Protein AF-A0A1Z5LH24-F1 (afdb_monomer_lite)

InterPro domains:
  IPR055469 Domain of unknown function DUF7041 [PF23055] (54-136)

Structure (mmCIF, N/CA/C/O backbone):
data_AF-A0A1Z5LH24-F1
#
_entry.id   AF-A0A1Z5LH24-F1
#
loop_
_atom_site.group_PDB
_atom_site.id
_atom_site.type_symbol
_atom_site.label_atom_id
_atom_site.label_alt_id
_atom_site.label_comp_id
_atom_site.label_asym_id
_atom_site.label_entity_id
_atom_site.label_seq_id
_atom_site.pdbx_PDB_ins_code
_atom_site.Cartn_x
_atom_site.Cartn_y
_atom_site.Cartn_z
_atom_site.occupancy
_atom_site.B_iso_or_equiv
_atom_site.auth_seq_id
_atom_site.auth_comp_id
_atom_site.auth_asym_id
_atom_site.auth_atom_id
_atom_site.pdbx_PDB_model_num
ATOM 1 N N . MET A 1 1 ? 4.378 -42.478 -69.966 1.00 46.81 1 MET A N 1
ATOM 2 C CA . MET A 1 1 ? 4.505 -42.621 -71.424 1.00 46.81 1 MET A CA 1
ATOM 3 C C . MET A 1 1 ? 5.041 -41.287 -71.922 1.00 46.81 1 MET A C 1
ATOM 5 O O . MET A 1 1 ? 4.296 -40.320 -71.888 1.00 46.81 1 MET A O 1
ATOM 9 N N . ASP A 1 2 ? 6.341 -41.125 -72.164 1.00 44.44 2 ASP A N 1
ATOM 10 C CA . ASP A 1 2 ? 7.374 -42.169 -72.283 1.00 44.44 2 ASP A CA 1
ATOM 11 C C . ASP A 1 2 ? 8.699 -41.833 -71.587 1.00 44.44 2 ASP A C 1
ATOM 13 O O . ASP A 1 2 ? 8.952 -40.692 -71.208 1.00 44.44 2 ASP A O 1
ATOM 17 N N . GLN A 1 3 ? 9.520 -42.867 -71.384 1.00 45.44 3 GLN A N 1
ATOM 18 C CA . GLN A 1 3 ? 10.934 -42.707 -71.042 1.00 45.44 3 GLN A CA 1
ATOM 19 C C . GLN A 1 3 ? 11.722 -42.480 -72.335 1.00 45.44 3 GLN A C 1
ATOM 21 O O . GLN A 1 3 ? 11.403 -43.089 -73.354 1.00 45.44 3 GLN A O 1
ATOM 26 N N . GLN A 1 4 ? 12.806 -41.708 -72.286 1.00 51.56 4 GLN A N 1
ATOM 27 C CA . GLN A 1 4 ? 13.800 -41.712 -73.360 1.00 51.56 4 GLN A CA 1
ATOM 28 C C . GLN A 1 4 ? 15.209 -41.773 -72.762 1.00 51.56 4 GLN A C 1
ATOM 30 O O . GLN A 1 4 ? 15.483 -41.153 -71.736 1.00 51.56 4 GLN A O 1
ATOM 35 N N . GLN A 1 5 ? 16.058 -42.626 -73.338 1.00 51.06 5 GLN A N 1
ATOM 36 C CA . GLN A 1 5 ? 17.185 -43.252 -72.642 1.00 51.06 5 GLN A CA 1
ATOM 37 C C . GLN A 1 5 ? 18.322 -43.599 -73.624 1.00 51.06 5 GLN A C 1
ATOM 39 O O . GLN A 1 5 ? 18.035 -44.084 -74.717 1.00 51.06 5 GLN A O 1
ATOM 44 N N . LEU A 1 6 ? 19.584 -43.465 -73.166 1.00 44.88 6 LEU A N 1
ATOM 45 C CA . LEU A 1 6 ? 20.846 -43.852 -73.852 1.00 44.88 6 LEU A CA 1
ATOM 46 C C . LEU A 1 6 ? 21.160 -43.032 -75.137 1.00 44.88 6 LEU A C 1
ATOM 48 O O . LEU A 1 6 ? 20.278 -42.296 -75.581 1.00 44.88 6 LEU A O 1
ATOM 52 N N . PRO A 1 7 ? 22.394 -43.044 -75.718 1.00 55.28 7 PRO A N 1
ATOM 53 C CA . PRO A 1 7 ? 23.587 -43.910 -75.516 1.00 55.28 7 PRO A CA 1
ATOM 54 C C . PRO A 1 7 ? 24.417 -43.546 -74.263 1.00 55.28 7 PRO A C 1
ATOM 56 O O . PRO A 1 7 ? 24.320 -42.427 -73.776 1.00 55.28 7 PRO A O 1
ATOM 59 N N . SER A 1 8 ? 25.163 -44.431 -73.587 1.00 41.78 8 SER A N 1
ATOM 60 C CA . SER A 1 8 ? 26.165 -45.448 -73.997 1.00 41.78 8 SER A CA 1
ATOM 61 C C . SER A 1 8 ? 27.526 -44.856 -74.394 1.00 41.78 8 SER A C 1
ATOM 63 O O . SER A 1 8 ? 27.676 -44.341 -75.496 1.00 41.78 8 SER A O 1
ATOM 65 N N . ASN A 1 9 ? 28.534 -45.023 -73.528 1.00 44.22 9 ASN A N 1
ATOM 66 C CA . ASN A 1 9 ? 29.950 -44.757 -73.817 1.00 44.22 9 ASN A CA 1
ATOM 67 C C . ASN A 1 9 ? 30.804 -45.999 -73.454 1.00 44.22 9 ASN A C 1
ATOM 69 O O . ASN A 1 9 ? 30.884 -46.325 -72.268 1.00 44.22 9 ASN A O 1
ATOM 73 N N . PRO A 1 10 ? 31.383 -46.725 -74.433 1.00 47.22 10 PRO A N 1
ATOM 74 C CA . PRO A 1 10 ? 32.217 -47.910 -74.205 1.00 47.22 10 PRO A CA 1
ATOM 75 C C . PRO A 1 10 ? 33.721 -47.671 -74.473 1.00 47.22 10 PRO A C 1
ATOM 77 O O . PRO A 1 10 ? 34.082 -46.919 -75.372 1.00 47.22 10 PRO A O 1
ATOM 80 N N . GLY A 1 11 ? 34.594 -48.406 -73.769 1.00 40.09 11 GLY A N 1
ATOM 81 C CA . GLY A 1 11 ? 36.061 -48.362 -73.934 1.00 40.09 11 GLY A CA 1
ATOM 82 C C . GLY A 1 11 ? 36.760 -47.774 -72.697 1.00 40.09 11 GLY A C 1
ATOM 83 O O . GLY A 1 11 ? 36.757 -46.560 -72.554 1.00 40.09 11 GLY A O 1
ATOM 84 N N . ALA A 1 12 ? 37.235 -48.516 -71.685 1.00 39.41 12 ALA A N 1
ATOM 85 C CA . ALA A 1 12 ? 38.030 -49.762 -71.602 1.00 39.41 12 ALA A CA 1
ATOM 86 C C . ALA A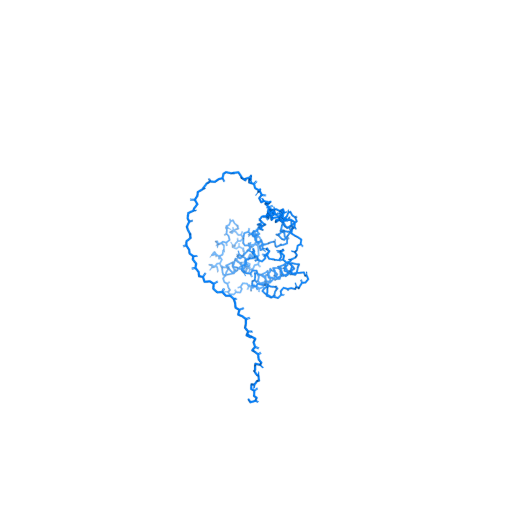 1 12 ? 39.557 -49.515 -71.521 1.00 39.41 12 ALA A C 1
ATOM 88 O O . ALA A 1 12 ? 40.014 -48.409 -71.791 1.00 39.41 12 ALA A O 1
ATOM 89 N N . LEU A 1 13 ? 40.304 -50.575 -71.164 1.00 41.62 13 LEU A N 1
ATOM 90 C CA . LEU A 1 13 ? 41.699 -50.629 -70.676 1.00 41.62 13 LEU A CA 1
ATOM 91 C C . LEU A 1 13 ? 41.869 -50.286 -69.176 1.00 41.62 13 LEU A C 1
ATOM 93 O O . LEU A 1 13 ? 41.400 -49.243 -68.735 1.00 41.62 13 LEU A O 1
ATOM 97 N N . GLN A 1 14 ? 42.577 -51.068 -68.347 1.00 39.66 14 GLN A N 1
ATOM 98 C CA . GLN A 1 14 ? 42.973 -52.495 -68.405 1.00 39.66 14 GLN A CA 1
ATOM 99 C C . GLN A 1 14 ? 43.402 -52.936 -66.971 1.00 39.66 14 GLN A C 1
ATOM 101 O O . GLN A 1 14 ? 43.759 -52.054 -66.202 1.00 39.66 14 GLN A O 1
ATOM 106 N N . ASP A 1 15 ? 43.342 -54.241 -66.639 1.00 37.59 15 ASP A N 1
ATOM 107 C CA . ASP A 1 15 ? 44.037 -55.040 -65.575 1.00 37.59 15 ASP A CA 1
ATOM 108 C C . ASP A 1 15 ? 44.730 -54.389 -64.333 1.00 37.59 15 ASP A C 1
ATOM 110 O O . ASP A 1 15 ? 45.289 -53.306 -64.409 1.00 37.59 15 ASP A O 1
ATOM 114 N N . THR A 1 16 ? 44.969 -55.017 -63.165 1.00 43.50 16 THR A N 1
ATOM 115 C CA . THR A 1 16 ? 44.588 -56.260 -62.425 1.00 43.50 16 THR A CA 1
ATOM 116 C C . THR A 1 16 ? 45.395 -56.207 -61.084 1.00 43.50 16 THR A C 1
ATOM 118 O O . THR A 1 16 ? 46.410 -55.508 -61.045 1.00 43.50 16 THR A O 1
ATOM 121 N N . PRO A 1 17 ? 44.991 -56.822 -59.943 1.00 55.28 17 PRO A N 1
ATOM 122 C CA . PRO A 1 17 ? 45.438 -56.361 -58.609 1.00 55.28 17 PRO A CA 1
ATOM 123 C C . PRO A 1 17 ? 46.602 -57.137 -57.947 1.00 55.28 17 PRO A C 1
ATOM 125 O O . PRO A 1 17 ? 46.818 -58.315 -58.226 1.00 55.28 17 PRO A O 1
ATOM 128 N N . ALA A 1 18 ? 47.268 -56.506 -56.963 1.00 35.44 18 ALA A N 1
ATOM 129 C CA . ALA A 1 18 ? 48.170 -57.148 -55.988 1.00 35.44 18 ALA A CA 1
ATOM 130 C C . ALA A 1 18 ? 48.262 -56.373 -54.643 1.00 35.44 18 ALA A C 1
ATOM 132 O O . ALA A 1 18 ? 48.029 -55.167 -54.595 1.00 35.44 18 ALA A O 1
ATOM 133 N N . LEU A 1 19 ? 48.630 -57.069 -53.556 1.00 37.66 19 LEU A N 1
ATOM 134 C CA . LEU A 1 19 ? 48.896 -56.560 -52.191 1.00 37.66 19 LEU A CA 1
ATOM 135 C C . LEU A 1 19 ? 50.155 -57.269 -51.617 1.00 37.66 19 LEU A C 1
ATOM 137 O O . LEU A 1 19 ? 50.450 -58.378 -52.060 1.00 37.66 19 LEU A O 1
ATOM 141 N N . PRO A 1 20 ? 50.801 -56.772 -50.537 1.00 64.88 20 PRO A N 1
ATOM 142 C CA . PRO A 1 20 ? 51.561 -55.525 -50.440 1.00 64.88 20 PRO A CA 1
ATOM 143 C C . PRO A 1 20 ? 53.090 -55.839 -50.447 1.00 64.88 20 PRO A C 1
ATOM 145 O O . PRO A 1 20 ? 53.568 -55.996 -51.568 1.00 64.88 20 PRO A O 1
ATOM 148 N N . PRO A 1 21 ? 53.880 -56.077 -49.357 1.00 54.59 21 PRO A N 1
ATOM 149 C CA . PRO A 1 21 ? 53.870 -55.677 -47.933 1.00 54.59 21 PRO A CA 1
ATOM 150 C C . PRO A 1 21 ? 55.121 -54.824 -47.524 1.00 54.59 21 PRO A C 1
ATOM 152 O O . PRO A 1 21 ? 55.806 -54.276 -48.374 1.00 54.59 21 PRO A O 1
ATOM 155 N N . VAL A 1 22 ? 55.413 -54.757 -46.210 1.00 41.38 22 VAL A N 1
ATOM 156 C CA . VAL A 1 22 ? 56.656 -54.322 -45.502 1.00 41.38 22 VAL A CA 1
ATOM 157 C C . VAL A 1 22 ? 57.255 -52.913 -45.717 1.00 41.38 22 VAL A C 1
ATOM 159 O O . VAL A 1 22 ? 57.846 -52.583 -46.738 1.00 41.38 22 VAL A O 1
ATOM 162 N N . THR A 1 23 ? 57.261 -52.130 -44.630 1.00 47.84 23 THR A N 1
ATOM 163 C CA . THR A 1 23 ? 58.255 -51.073 -44.351 1.00 47.84 23 THR A CA 1
ATOM 164 C C . THR A 1 23 ? 59.535 -51.684 -43.749 1.00 47.84 23 THR A C 1
ATOM 166 O O . THR A 1 23 ? 59.495 -52.817 -43.258 1.00 47.84 23 THR A O 1
ATOM 169 N N . PRO A 1 24 ? 60.677 -50.963 -43.755 1.00 48.19 24 PRO A N 1
ATOM 170 C CA . PRO A 1 24 ? 61.076 -50.288 -42.509 1.00 48.19 24 PRO A CA 1
ATOM 171 C C . PRO A 1 24 ? 61.806 -48.930 -42.665 1.00 48.19 24 PRO A C 1
ATOM 173 O O . PRO A 1 24 ? 62.522 -48.685 -43.626 1.00 48.19 24 PRO A O 1
ATOM 176 N N . TYR A 1 25 ? 61.637 -48.081 -41.642 1.00 39.34 25 TYR A N 1
ATOM 177 C CA . TYR A 1 25 ? 62.491 -46.971 -41.170 1.00 39.34 25 TYR A CA 1
ATOM 178 C C . TYR A 1 25 ? 63.588 -46.367 -42.084 1.00 39.34 25 TYR A C 1
ATOM 180 O O . TYR A 1 25 ? 64.659 -46.943 -42.265 1.00 39.34 25 TYR A O 1
ATOM 188 N N . GLY A 1 26 ? 63.404 -45.091 -42.453 1.00 36.81 26 GLY A N 1
ATOM 189 C CA . GLY A 1 26 ? 64.445 -44.184 -42.961 1.00 36.81 26 GLY A CA 1
ATOM 190 C C . GLY A 1 26 ? 64.198 -42.745 -42.477 1.00 36.81 26 GLY A C 1
ATOM 191 O O . GLY A 1 26 ? 63.124 -42.199 -42.700 1.00 36.81 26 GLY A O 1
ATOM 192 N N . HIS A 1 27 ? 65.152 -42.165 -41.746 1.00 46.50 27 HIS A N 1
ATOM 193 C CA . HIS A 1 27 ? 64.988 -40.939 -40.947 1.00 46.50 27 HIS A CA 1
ATOM 194 C C . HIS A 1 27 ? 64.798 -39.622 -41.737 1.00 46.50 27 HIS A C 1
ATOM 196 O O . HIS A 1 27 ? 65.230 -39.498 -42.877 1.00 46.50 27 HIS A O 1
ATOM 202 N N . SER A 1 28 ? 64.333 -38.596 -41.001 1.00 45.97 28 SER A N 1
ATOM 203 C CA . SER A 1 28 ? 64.436 -37.146 -41.273 1.00 45.97 28 SER A CA 1
ATOM 204 C C . SER A 1 28 ? 63.273 -36.461 -42.013 1.00 45.97 28 SER A C 1
ATOM 206 O O . SER A 1 28 ? 63.279 -36.303 -43.231 1.00 45.97 28 SER A O 1
ATOM 208 N N . ALA A 1 29 ? 62.330 -35.929 -41.228 1.00 41.62 29 ALA A N 1
ATOM 209 C CA . ALA A 1 29 ? 61.491 -34.786 -41.591 1.00 41.62 29 ALA A CA 1
ATOM 210 C C . ALA A 1 29 ? 61.173 -33.970 -40.323 1.00 41.62 29 ALA A C 1
ATOM 212 O O . ALA A 1 29 ? 60.760 -34.535 -39.309 1.00 41.62 29 ALA A O 1
ATOM 213 N N . SER A 1 30 ? 61.391 -32.653 -40.359 1.00 47.75 30 SER A N 1
ATOM 214 C CA . SER A 1 30 ? 61.122 -31.754 -39.224 1.00 47.75 30 SER A CA 1
ATOM 215 C C . SER A 1 30 ? 59.614 -31.562 -38.992 1.00 47.75 30 SER A C 1
ATOM 217 O O . SER A 1 30 ? 58.854 -31.550 -39.962 1.00 47.75 30 SER A O 1
ATOM 219 N N . PRO A 1 31 ? 59.154 -31.353 -37.743 1.00 45.25 31 PRO A N 1
ATOM 220 C CA . PRO A 1 31 ? 57.738 -31.132 -37.463 1.00 45.25 31 PRO A CA 1
ATOM 221 C C . PRO A 1 31 ? 57.274 -29.770 -38.000 1.00 45.25 31 PRO A C 1
ATOM 223 O O . PRO A 1 31 ? 57.680 -28.720 -37.505 1.00 45.25 31 PRO A O 1
ATOM 226 N N . ALA A 1 32 ? 56.386 -29.787 -38.994 1.00 46.88 32 ALA A N 1
ATOM 227 C CA . ALA A 1 32 ? 55.663 -28.598 -39.430 1.00 46.88 32 ALA A CA 1
ATOM 228 C C . ALA A 1 32 ? 54.530 -28.297 -38.434 1.00 46.88 32 ALA A C 1
ATOM 230 O O . ALA A 1 32 ? 5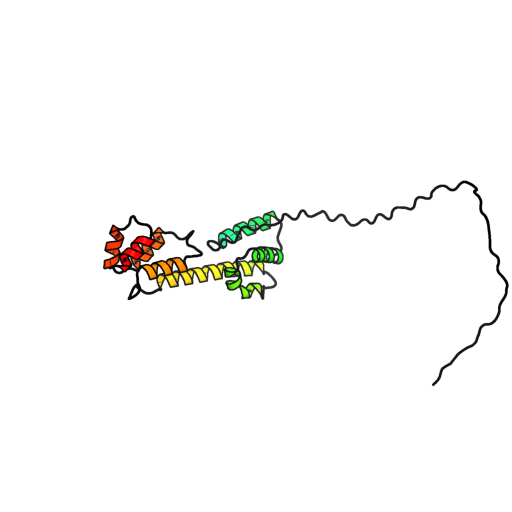3.512 -28.989 -38.408 1.00 46.88 32 ALA A O 1
ATOM 231 N N . THR A 1 33 ? 54.715 -27.279 -37.594 1.00 49.19 33 THR A N 1
ATOM 232 C CA . THR A 1 33 ? 53.720 -26.860 -36.598 1.00 49.19 33 THR A CA 1
ATOM 233 C C . THR A 1 33 ? 52.440 -26.364 -37.283 1.00 49.19 33 THR A C 1
ATOM 235 O O . THR A 1 33 ? 52.515 -25.397 -38.046 1.00 49.19 33 THR A O 1
ATOM 238 N N . PRO A 1 34 ? 51.254 -26.943 -37.013 1.00 61.31 34 PRO A N 1
ATOM 239 C CA . PRO A 1 34 ? 50.002 -26.348 -37.463 1.00 61.31 34 PRO A CA 1
ATOM 240 C C . PRO A 1 34 ? 49.760 -25.036 -36.695 1.00 61.31 34 PRO A C 1
ATOM 242 O O . PRO A 1 34 ? 49.929 -25.013 -35.471 1.00 61.31 34 PRO A O 1
ATOM 245 N N . PRO A 1 35 ? 49.356 -23.937 -37.358 1.00 60.59 35 PRO A N 1
ATOM 246 C CA . PRO A 1 35 ? 48.993 -22.721 -36.646 1.00 60.59 35 PRO A CA 1
ATOM 247 C C . PRO A 1 35 ? 47.740 -22.992 -35.798 1.00 60.59 35 PRO A C 1
ATOM 249 O O . PRO A 1 35 ? 46.760 -23.529 -36.324 1.00 60.59 35 PRO A O 1
ATOM 252 N N . PRO A 1 36 ? 47.716 -22.622 -34.504 1.00 52.81 36 PRO A N 1
ATOM 253 C CA . PRO A 1 36 ? 46.488 -22.692 -33.734 1.00 52.81 36 PRO A CA 1
ATOM 254 C C . PRO A 1 36 ? 45.495 -21.692 -34.327 1.00 52.81 36 PRO A C 1
ATOM 256 O O . PRO A 1 36 ? 45.736 -20.483 -34.306 1.00 52.81 36 PRO A O 1
ATOM 259 N N . LEU A 1 37 ? 44.366 -22.191 -34.835 1.00 46.81 37 LEU A N 1
ATOM 260 C CA . LEU A 1 37 ? 43.205 -21.357 -35.121 1.00 46.81 37 LEU A CA 1
ATOM 261 C C . LEU A 1 37 ? 42.695 -20.813 -33.786 1.00 46.81 37 LEU A C 1
ATOM 263 O O . LEU A 1 37 ? 41.923 -21.463 -33.083 1.00 46.81 37 LEU A O 1
ATOM 267 N N . GLN A 1 38 ? 43.189 -19.634 -33.410 1.00 46.16 38 GLN A N 1
ATOM 268 C CA . GLN A 1 38 ? 42.709 -18.913 -32.245 1.00 46.16 38 GLN A CA 1
ATOM 269 C C . GLN A 1 38 ? 41.273 -18.483 -32.534 1.00 46.16 38 GLN A C 1
ATOM 271 O O . GLN A 1 38 ? 41.030 -17.473 -33.193 1.00 46.16 38 GLN A O 1
ATOM 276 N N . THR A 1 39 ? 40.315 -19.272 -32.047 1.00 44.72 39 THR A N 1
ATOM 277 C CA . THR A 1 39 ? 38.921 -18.853 -31.949 1.00 44.72 39 THR A CA 1
ATOM 278 C C . THR A 1 39 ? 38.860 -17.722 -30.933 1.00 44.72 39 THR A C 1
ATOM 280 O O . THR A 1 39 ? 38.613 -17.943 -29.746 1.00 44.72 39 THR A O 1
ATOM 283 N N . THR A 1 40 ? 39.121 -16.502 -31.401 1.00 45.94 40 THR A N 1
ATOM 284 C CA . THR A 1 40 ? 38.926 -15.267 -30.646 1.00 45.94 40 THR A CA 1
ATOM 285 C C . THR A 1 40 ? 37.429 -15.059 -30.468 1.00 45.94 40 THR A C 1
ATOM 287 O O . THR A 1 40 ? 36.806 -14.229 -31.131 1.00 45.94 40 THR A O 1
ATOM 290 N N . PHE A 1 41 ? 36.840 -15.836 -29.557 1.00 54.34 41 PHE A N 1
ATOM 291 C CA . PHE A 1 41 ? 35.618 -15.433 -28.885 1.00 54.34 41 PHE A CA 1
ATOM 292 C C . PHE A 1 41 ? 35.869 -14.012 -28.373 1.00 54.34 41 PHE A C 1
ATOM 294 O O . PHE A 1 41 ? 36.849 -13.810 -27.645 1.00 54.34 41 PHE A O 1
ATOM 301 N N . PRO A 1 42 ? 35.063 -13.013 -28.771 1.00 51.53 42 PRO A N 1
ATOM 302 C CA . PRO A 1 42 ? 35.234 -11.677 -28.236 1.00 51.53 42 PRO A CA 1
ATOM 303 C C . PRO A 1 42 ? 35.085 -11.784 -26.722 1.00 51.53 42 PRO A C 1
ATOM 305 O O . PRO A 1 42 ? 34.076 -12.295 -26.236 1.00 51.53 42 PRO A O 1
ATOM 308 N N . TYR A 1 43 ? 36.106 -11.336 -25.989 1.00 45.72 43 TYR A N 1
ATOM 309 C CA . TYR A 1 43 ? 36.059 -11.233 -24.537 1.00 45.72 43 TYR A CA 1
ATOM 310 C C . TYR A 1 43 ? 34.973 -10.216 -24.190 1.00 45.72 43 TYR A C 1
ATOM 312 O O . TYR A 1 43 ? 35.225 -9.014 -24.096 1.00 45.72 43 TYR A O 1
ATOM 320 N N . GLN A 1 44 ? 33.733 -10.692 -24.061 1.00 58.25 44 GLN A N 1
ATOM 321 C CA . GLN A 1 44 ? 32.681 -9.915 -23.442 1.00 58.25 44 GLN A CA 1
ATOM 322 C C . GLN A 1 44 ? 33.171 -9.651 -22.019 1.00 58.25 44 GLN A C 1
ATOM 324 O O . GLN A 1 44 ? 33.434 -10.621 -21.299 1.00 58.25 44 GLN A O 1
ATOM 329 N N . PRO A 1 45 ? 33.354 -8.382 -21.607 1.00 52.97 45 PRO A N 1
ATOM 330 C CA . PRO A 1 45 ? 33.723 -8.102 -20.234 1.00 52.97 45 PRO A CA 1
ATOM 331 C C . PRO A 1 45 ? 32.644 -8.730 -19.361 1.00 52.97 45 PRO A C 1
ATOM 333 O O . PRO A 1 45 ? 31.462 -8.441 -19.546 1.00 52.97 45 PRO A O 1
ATOM 336 N N . GLY A 1 46 ? 33.048 -9.634 -18.466 1.00 53.31 46 GLY A N 1
ATOM 337 C CA . GLY A 1 46 ? 32.127 -10.307 -17.564 1.00 53.31 46 GLY A CA 1
ATOM 338 C C . GLY A 1 46 ? 31.439 -9.259 -16.706 1.00 53.31 46 GLY A C 1
ATOM 339 O O . GLY A 1 46 ? 32.019 -8.789 -15.729 1.00 53.31 46 GLY A O 1
ATOM 340 N N . VAL A 1 47 ? 30.232 -8.852 -17.105 1.00 51.91 47 VAL A N 1
ATOM 341 C CA . VAL A 1 47 ? 29.442 -7.878 -16.363 1.00 51.91 47 VAL A CA 1
ATOM 342 C C . VAL A 1 47 ? 29.091 -8.547 -15.048 1.00 51.91 47 VAL A C 1
ATOM 344 O O . VAL A 1 47 ? 28.211 -9.406 -14.992 1.00 51.91 47 VAL A O 1
ATOM 347 N N . SER A 1 48 ? 29.816 -8.165 -13.998 1.00 42.53 48 SER A N 1
ATOM 348 C CA . SER A 1 48 ? 29.508 -8.509 -12.617 1.00 42.53 48 SER A CA 1
ATOM 349 C C . SER A 1 48 ? 28.147 -7.920 -12.277 1.00 42.53 48 SER A C 1
ATOM 351 O O . SER A 1 48 ? 28.050 -6.814 -11.748 1.00 42.53 48 SER A O 1
ATOM 353 N N . HIS A 1 49 ? 27.088 -8.649 -12.631 1.00 48.62 49 HIS A N 1
ATOM 354 C CA . HIS A 1 49 ? 25.720 -8.317 -12.284 1.00 48.62 49 HIS A CA 1
ATOM 355 C C . HIS A 1 49 ? 25.623 -8.286 -10.762 1.00 48.62 49 HIS A C 1
ATOM 357 O O . HIS A 1 49 ? 25.474 -9.320 -10.108 1.00 48.62 49 HIS A O 1
ATOM 363 N N . VAL A 1 50 ? 25.706 -7.076 -10.206 1.00 51.75 50 VAL A N 1
ATOM 364 C CA . VAL A 1 50 ? 25.295 -6.792 -8.836 1.00 51.75 50 VAL A CA 1
ATOM 365 C C . VAL A 1 50 ? 23.870 -7.311 -8.719 1.00 51.75 50 VAL A C 1
ATOM 367 O O . VAL A 1 50 ? 22.961 -6.807 -9.378 1.00 51.75 50 VAL A O 1
ATOM 370 N N . ALA A 1 51 ? 23.689 -8.383 -7.950 1.00 61.28 51 ALA A N 1
ATOM 371 C CA . ALA A 1 51 ? 22.399 -9.034 -7.811 1.00 61.28 51 ALA A CA 1
ATOM 372 C C . ALA A 1 51 ? 21.459 -8.087 -7.057 1.00 61.28 51 ALA A C 1
ATOM 374 O O . ALA A 1 51 ? 21.500 -8.020 -5.828 1.00 61.28 51 ALA A O 1
ATOM 375 N N . VAL A 1 52 ? 20.648 -7.328 -7.801 1.00 70.69 52 VAL A N 1
ATOM 376 C CA . VAL A 1 52 ? 19.755 -6.300 -7.255 1.00 70.69 52 VAL A CA 1
ATOM 377 C C . VAL A 1 52 ? 18.692 -6.954 -6.382 1.00 70.69 52 VAL A C 1
ATOM 379 O O . VAL A 1 52 ? 17.678 -7.465 -6.859 1.00 70.69 52 VAL A O 1
ATOM 382 N N . ARG A 1 53 ? 18.950 -6.939 -5.075 1.00 77.81 53 ARG A N 1
ATOM 383 C CA . ARG A 1 53 ? 18.022 -7.358 -4.028 1.00 77.81 53 ARG A CA 1
ATOM 384 C C . ARG A 1 53 ? 17.253 -6.130 -3.566 1.00 77.81 53 ARG A C 1
ATOM 386 O O . ARG A 1 53 ? 17.766 -5.344 -2.773 1.00 77.81 53 ARG A O 1
ATOM 393 N N . LEU A 1 54 ? 16.037 -5.954 -4.079 1.00 84.50 54 LEU A N 1
ATOM 394 C CA . LEU A 1 54 ? 15.145 -4.921 -3.556 1.00 84.50 54 LEU A CA 1
ATOM 395 C C . LEU A 1 54 ? 14.740 -5.261 -2.108 1.00 84.50 54 LEU A C 1
ATOM 397 O O . LEU A 1 54 ? 14.595 -6.443 -1.781 1.00 84.50 54 LEU A O 1
ATOM 401 N N . PRO A 1 55 ? 14.547 -4.257 -1.235 1.00 84.38 55 PRO A N 1
ATOM 402 C CA . PRO A 1 55 ? 13.991 -4.481 0.095 1.00 84.38 55 PRO A CA 1
ATOM 403 C C . PRO A 1 55 ? 12.535 -4.956 0.001 1.00 84.38 55 PRO A C 1
ATOM 405 O O . PRO A 1 55 ? 11.819 -4.591 -0.933 1.00 84.38 55 PRO A O 1
ATOM 408 N N . THR A 1 56 ? 12.076 -5.718 0.997 1.00 86.31 56 THR A N 1
ATOM 409 C CA . THR A 1 56 ? 10.670 -6.133 1.149 1.00 86.31 56 THR A CA 1
ATOM 410 C C . THR A 1 56 ? 9.722 -4.947 0.971 1.00 86.31 56 THR A C 1
ATOM 412 O O . THR A 1 56 ? 9.974 -3.881 1.530 1.00 86.31 56 THR A O 1
ATOM 415 N N . PHE A 1 57 ? 8.638 -5.119 0.212 1.00 86.00 57 PHE A N 1
ATOM 416 C CA . PHE A 1 57 ? 7.682 -4.049 -0.078 1.00 86.00 57 PHE A CA 1
ATOM 417 C C . PHE A 1 57 ? 7.033 -3.467 1.189 1.00 86.00 57 PHE A C 1
ATOM 419 O O . PHE A 1 57 ? 6.427 -4.193 1.980 1.00 86.00 57 PHE A O 1
ATOM 426 N N . TRP A 1 58 ? 7.123 -2.146 1.378 1.00 85.06 58 TRP A N 1
ATOM 427 C CA . TRP A 1 58 ? 6.517 -1.463 2.525 1.00 85.06 58 TRP A CA 1
ATOM 428 C C . TRP A 1 58 ? 5.111 -0.980 2.188 1.00 85.06 58 TRP A C 1
ATOM 430 O O . TRP A 1 58 ? 4.918 0.157 1.761 1.00 85.06 58 TRP A O 1
ATOM 440 N N . ILE A 1 59 ? 4.116 -1.830 2.450 1.00 80.25 59 ILE A N 1
ATOM 441 C CA . ILE A 1 59 ? 2.703 -1.493 2.224 1.00 80.25 59 ILE A CA 1
ATOM 442 C C . ILE A 1 59 ? 2.323 -0.191 2.956 1.00 80.25 59 ILE A C 1
ATOM 444 O O . ILE A 1 59 ? 1.557 0.594 2.412 1.00 80.25 59 ILE A O 1
ATOM 448 N N . SER A 1 60 ? 2.874 0.065 4.151 1.00 75.88 60 SER A N 1
ATOM 449 C CA . SER A 1 60 ? 2.613 1.272 4.960 1.00 75.88 60 SER A CA 1
ATOM 450 C C . SER A 1 60 ? 3.194 2.576 4.403 1.00 75.88 60 SER A C 1
ATOM 452 O O . SER A 1 60 ? 2.802 3.643 4.865 1.00 75.88 60 SER A O 1
ATOM 454 N N . ASN A 1 61 ? 4.154 2.525 3.472 1.00 83.00 61 ASN A N 1
ATOM 455 C CA . ASN A 1 61 ? 4.685 3.718 2.808 1.00 83.00 61 ASN A CA 1
ATOM 456 C C . ASN A 1 61 ? 5.325 3.342 1.455 1.00 83.00 61 ASN A C 1
ATOM 458 O O . ASN A 1 61 ? 6.558 3.269 1.346 1.00 83.00 61 ASN A O 1
ATOM 462 N N . PRO A 1 62 ? 4.509 3.097 0.411 1.00 87.00 62 PRO A N 1
ATOM 463 C CA . PRO A 1 62 ? 5.024 2.706 -0.896 1.00 87.00 62 PRO A CA 1
ATOM 464 C C . PRO A 1 62 ? 5.877 3.820 -1.516 1.00 87.00 62 PRO A C 1
ATOM 466 O O . PRO A 1 62 ? 6.864 3.530 -2.184 1.00 87.00 62 PRO A O 1
ATOM 469 N N . THR A 1 63 ? 5.563 5.091 -1.251 1.00 88.38 63 THR A N 1
ATOM 470 C CA . THR A 1 63 ? 6.290 6.259 -1.774 1.00 88.38 63 THR A CA 1
ATOM 471 C C . THR A 1 63 ? 7.761 6.275 -1.349 1.00 88.38 63 THR A C 1
ATOM 473 O O . THR A 1 63 ? 8.640 6.447 -2.197 1.00 88.38 63 THR A O 1
ATOM 476 N N . VAL A 1 64 ? 8.051 6.047 -0.062 1.00 89.12 64 VAL A N 1
ATOM 477 C CA . VAL A 1 64 ? 9.435 5.967 0.445 1.00 89.12 64 VAL A CA 1
ATOM 478 C C . VAL A 1 64 ? 10.127 4.688 -0.035 1.00 89.12 64 VAL A C 1
ATOM 480 O O . VAL A 1 64 ? 11.292 4.745 -0.429 1.00 89.12 64 VAL A O 1
ATOM 483 N N . TRP A 1 65 ? 9.414 3.557 -0.086 1.00 92.00 65 TRP A N 1
ATOM 484 C CA . TRP A 1 65 ? 9.962 2.311 -0.635 1.00 92.00 65 TRP A CA 1
ATOM 485 C C . TRP A 1 65 ? 10.385 2.467 -2.103 1.00 92.00 65 TRP A C 1
ATOM 487 O O . TRP A 1 65 ? 11.502 2.099 -2.464 1.00 92.00 65 TRP A O 1
ATOM 497 N N . PHE A 1 66 ? 9.550 3.094 -2.938 1.00 93.00 66 PHE A N 1
ATOM 498 C CA . PHE A 1 66 ? 9.882 3.380 -4.335 1.00 93.00 66 PHE A CA 1
ATOM 499 C C . PHE A 1 66 ? 11.101 4.297 -4.470 1.00 93.00 66 PHE A C 1
ATOM 501 O O . PHE A 1 66 ? 11.947 4.038 -5.323 1.00 93.00 66 PHE A O 1
ATOM 508 N N . LEU A 1 67 ? 11.243 5.319 -3.619 1.00 92.19 67 LEU A N 1
ATOM 509 C CA . LEU A 1 67 ? 12.437 6.172 -3.609 1.00 92.19 67 LEU A CA 1
ATOM 510 C C . LEU A 1 67 ? 13.711 5.369 -3.282 1.00 92.19 67 LEU A C 1
ATOM 512 O O . LEU A 1 67 ? 14.724 5.519 -3.965 1.00 92.19 67 LEU A O 1
ATOM 516 N N . GLN A 1 68 ? 13.654 4.466 -2.298 1.00 91.50 68 GLN A N 1
ATOM 517 C CA . GLN A 1 68 ? 14.777 3.583 -1.962 1.00 91.50 68 GLN A CA 1
ATOM 518 C C . GLN A 1 68 ? 15.105 2.594 -3.097 1.00 91.50 68 GLN A C 1
ATOM 520 O O . GLN A 1 68 ? 16.279 2.344 -3.380 1.00 91.50 68 GLN A O 1
ATOM 525 N N . VAL A 1 69 ? 14.085 2.049 -3.766 1.00 91.88 69 VAL A N 1
ATOM 526 C CA . VAL A 1 69 ? 14.222 1.142 -4.919 1.00 91.88 69 VAL A CA 1
ATOM 527 C C . VAL A 1 69 ? 14.853 1.845 -6.125 1.00 91.88 69 VAL A C 1
ATOM 529 O O . VAL A 1 69 ? 15.744 1.277 -6.755 1.00 91.88 69 VAL A O 1
ATOM 532 N N . GLU A 1 70 ? 14.476 3.091 -6.412 1.00 91.50 70 GLU A N 1
ATOM 533 C CA . GLU A 1 70 ? 15.091 3.894 -7.481 1.00 91.50 70 GLU A CA 1
ATOM 534 C C . GLU A 1 70 ? 16.580 4.152 -7.217 1.00 91.50 70 GLU A C 1
ATOM 536 O O . GLU A 1 70 ? 17.400 4.018 -8.128 1.00 91.50 70 GLU A O 1
ATOM 541 N N . CYS A 1 71 ? 16.965 4.424 -5.964 1.00 90.69 71 CYS A N 1
ATOM 542 C CA . CYS A 1 71 ? 18.375 4.504 -5.578 1.00 90.69 71 CYS A CA 1
ATOM 543 C C . CYS A 1 71 ? 19.124 3.178 -5.816 1.00 90.69 71 CYS A C 1
ATOM 545 O O . CYS A 1 71 ? 20.259 3.205 -6.289 1.00 90.69 71 CYS A O 1
ATOM 547 N N . GLN A 1 72 ? 18.507 2.020 -5.544 1.00 89.69 72 GLN A N 1
ATOM 548 C CA . GLN A 1 72 ? 19.118 0.714 -5.844 1.00 89.69 72 GLN A CA 1
ATOM 549 C C . GLN A 1 72 ? 19.263 0.471 -7.354 1.00 89.69 72 GLN A C 1
ATOM 551 O O . GLN A 1 72 ? 20.308 -0.008 -7.794 1.00 89.69 72 GLN A O 1
ATOM 556 N N . PHE A 1 73 ? 18.267 0.845 -8.165 1.00 90.94 73 PHE A N 1
ATOM 557 C CA . PHE A 1 73 ? 18.374 0.762 -9.625 1.00 90.94 73 PHE A CA 1
ATOM 558 C C . PHE A 1 73 ? 19.466 1.682 -10.180 1.00 90.94 73 PHE A C 1
ATOM 560 O O . PHE A 1 73 ? 20.240 1.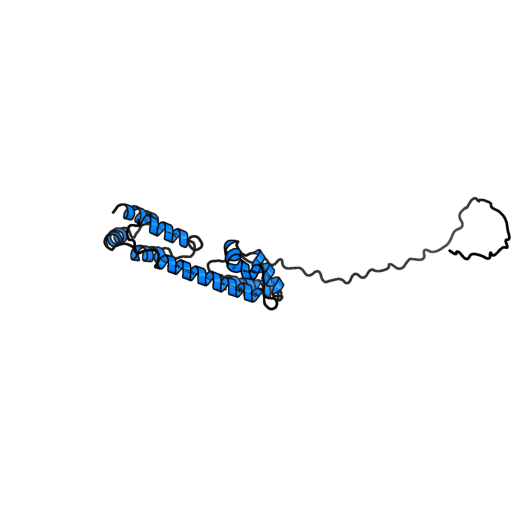242 -11.029 1.00 90.94 73 PHE A O 1
ATOM 567 N N . ALA A 1 74 ? 19.586 2.911 -9.670 1.00 89.88 74 ALA A N 1
ATOM 568 C CA . ALA A 1 74 ? 20.641 3.843 -10.065 1.00 89.88 74 ALA A CA 1
ATOM 569 C C . ALA A 1 74 ? 22.045 3.305 -9.726 1.00 89.88 74 ALA A C 1
ATOM 571 O O . ALA A 1 74 ? 22.918 3.293 -10.592 1.00 89.88 74 ALA A O 1
ATOM 572 N N . LEU A 1 75 ? 22.244 2.787 -8.506 1.00 88.81 75 LEU A N 1
ATOM 573 C CA . LEU A 1 75 ? 23.510 2.169 -8.077 1.00 88.81 75 LEU A CA 1
ATOM 574 C C . LEU A 1 75 ? 23.888 0.925 -8.901 1.00 88.81 75 LEU A C 1
ATOM 576 O O . LEU A 1 75 ? 25.070 0.645 -9.077 1.00 88.81 75 LEU A O 1
ATOM 580 N N . ALA A 1 76 ? 22.898 0.195 -9.419 1.00 86.81 76 ALA A N 1
ATOM 581 C CA . ALA A 1 76 ? 23.096 -0.981 -10.265 1.00 86.81 76 ALA A CA 1
ATOM 582 C C . ALA A 1 76 ? 23.106 -0.680 -11.780 1.00 86.81 76 ALA A C 1
ATOM 584 O O . ALA A 1 76 ? 23.185 -1.610 -12.583 1.00 86.81 76 ALA A O 1
ATOM 585 N N . GLY A 1 77 ? 22.991 0.589 -12.192 1.00 87.31 77 GLY A N 1
ATOM 586 C CA . GLY A 1 77 ? 22.939 0.989 -13.605 1.00 87.31 77 GLY A CA 1
ATOM 587 C C . GLY A 1 77 ? 21.668 0.561 -14.358 1.00 87.31 77 GLY A C 1
ATOM 588 O O . GLY A 1 77 ? 21.661 0.544 -15.589 1.00 87.31 77 GLY A O 1
ATOM 589 N N . ILE A 1 78 ? 20.585 0.204 -13.657 1.00 87.88 78 ILE A N 1
ATOM 590 C CA . ILE A 1 78 ? 19.338 -0.280 -14.270 1.00 87.88 78 ILE A CA 1
ATOM 591 C C . ILE A 1 78 ? 18.480 0.900 -14.744 1.00 87.88 78 ILE A C 1
ATOM 593 O O . ILE A 1 78 ? 17.668 1.460 -14.008 1.00 87.88 78 ILE A O 1
ATOM 597 N N . THR A 1 79 ? 18.639 1.242 -16.022 1.00 86.25 79 THR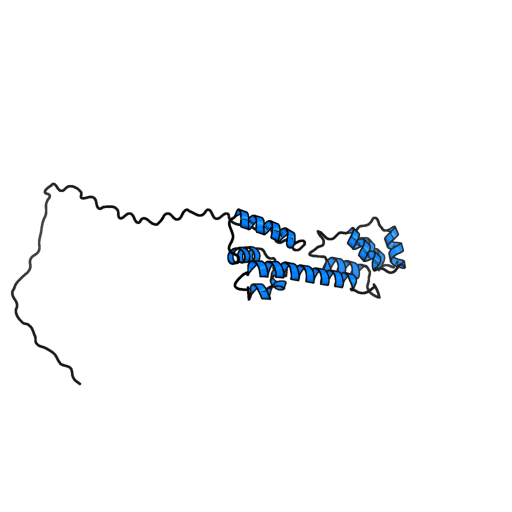 A N 1
ATOM 598 C CA . THR A 1 79 ? 17.881 2.302 -16.708 1.00 86.25 79 THR A CA 1
ATOM 599 C C . THR A 1 79 ? 16.644 1.798 -17.460 1.00 86.25 79 THR A C 1
ATOM 601 O O . THR A 1 79 ? 15.732 2.576 -17.719 1.00 86.25 79 THR A O 1
ATOM 604 N N . SER A 1 80 ? 16.576 0.507 -17.807 1.00 89.31 80 SER A N 1
ATOM 605 C CA . SER A 1 80 ? 15.463 -0.049 -18.592 1.00 89.31 80 SER A CA 1
ATOM 606 C C . SER A 1 80 ? 14.187 -0.214 -17.763 1.00 89.31 80 SER A C 1
ATOM 608 O O . SER A 1 80 ? 14.157 -1.001 -16.812 1.00 89.31 80 SER A O 1
ATOM 610 N N . GLN A 1 81 ? 13.107 0.452 -18.185 1.00 90.19 81 GLN A N 1
ATOM 611 C CA . GLN A 1 81 ? 11.782 0.377 -17.556 1.00 90.19 81 GLN A CA 1
ATOM 612 C C . GLN A 1 81 ? 11.255 -1.061 -17.457 1.00 90.19 81 GLN A C 1
ATOM 614 O O . GLN A 1 81 ? 10.700 -1.443 -16.429 1.00 90.19 81 GLN A O 1
ATOM 619 N N . LEU A 1 82 ? 11.487 -1.899 -18.474 1.00 88.31 82 LEU A N 1
ATOM 620 C CA . LEU A 1 82 ? 11.081 -3.309 -18.453 1.00 88.31 82 LEU A CA 1
ATOM 621 C C . LEU A 1 82 ? 11.865 -4.127 -17.410 1.00 88.31 82 LEU A C 1
ATOM 623 O O . LEU A 1 82 ? 11.311 -5.029 -16.780 1.00 88.31 82 LEU A O 1
ATOM 627 N N . THR A 1 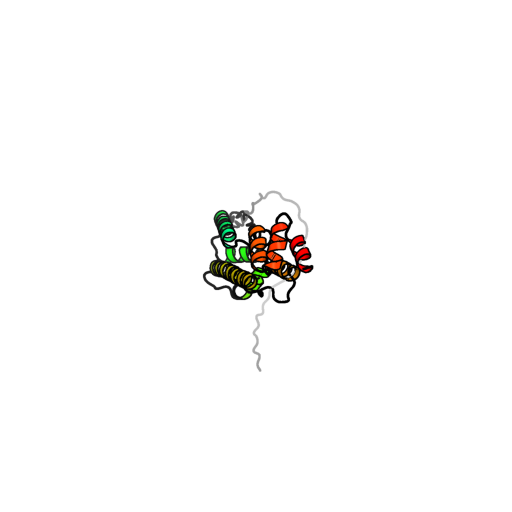83 ? 13.142 -3.806 -17.190 1.00 88.75 83 THR A N 1
ATOM 628 C CA . THR A 1 83 ? 13.963 -4.447 -16.151 1.00 88.75 83 THR A CA 1
ATOM 629 C C . THR A 1 83 ? 13.545 -3.978 -14.757 1.00 88.75 83 THR A C 1
ATOM 631 O O . THR A 1 83 ? 13.339 -4.819 -13.880 1.00 88.75 83 THR A O 1
ATOM 634 N N . LYS A 1 84 ? 13.319 -2.668 -14.556 1.00 90.75 84 LYS A N 1
ATOM 635 C CA . LYS A 1 84 ? 12.775 -2.132 -13.294 1.00 90.75 84 LYS A CA 1
ATOM 636 C C . LYS A 1 84 ? 11.420 -2.758 -12.941 1.00 90.75 84 LYS A C 1
ATOM 638 O O . LYS A 1 84 ? 11.236 -3.218 -11.815 1.00 90.75 84 LYS A O 1
ATOM 643 N N . TYR A 1 85 ? 10.503 -2.826 -13.913 1.00 90.31 85 TYR A N 1
ATOM 644 C CA . TYR A 1 85 ? 9.191 -3.472 -13.791 1.00 90.31 85 TYR A CA 1
ATOM 645 C C . TYR A 1 85 ? 9.327 -4.916 -13.286 1.00 90.31 85 TYR A C 1
ATOM 647 O O . TYR A 1 85 ? 8.768 -5.259 -12.247 1.00 90.31 85 TYR A O 1
ATOM 655 N N . ARG A 1 86 ? 10.149 -5.741 -13.953 1.00 89.81 86 ARG A N 1
ATOM 656 C CA . ARG A 1 86 ? 10.385 -7.145 -13.564 1.00 89.81 86 ARG A CA 1
ATOM 657 C C . ARG A 1 86 ? 10.912 -7.282 -12.131 1.00 89.81 86 ARG A C 1
ATOM 659 O O . ARG A 1 86 ? 10.432 -8.144 -11.398 1.00 89.81 86 ARG A O 1
ATOM 666 N N . HIS A 1 87 ? 11.850 -6.426 -11.717 1.00 90.62 87 HIS A N 1
ATOM 667 C CA . HIS A 1 87 ? 12.361 -6.436 -10.343 1.00 90.62 87 HIS A CA 1
ATOM 668 C C . HIS A 1 87 ? 11.289 -6.066 -9.311 1.00 90.62 87 HIS A C 1
ATOM 670 O O . HIS A 1 87 ? 11.169 -6.773 -8.312 1.00 90.62 87 HIS A O 1
ATOM 676 N N . VAL A 1 88 ? 10.479 -5.025 -9.547 1.00 90.62 88 VAL A N 1
ATOM 677 C CA . VAL A 1 88 ? 9.370 -4.682 -8.635 1.00 90.62 88 VAL A CA 1
ATOM 678 C C . VAL A 1 88 ? 8.386 -5.843 -8.533 1.00 90.62 88 VAL A C 1
ATOM 680 O O . VAL A 1 88 ? 8.119 -6.301 -7.427 1.00 90.62 88 VAL A O 1
ATOM 683 N N . VAL A 1 89 ? 7.916 -6.376 -9.667 1.00 89.19 89 VAL A N 1
ATOM 684 C CA . VAL A 1 89 ? 6.940 -7.481 -9.697 1.00 89.19 89 VAL A CA 1
ATOM 685 C C . VAL A 1 89 ? 7.44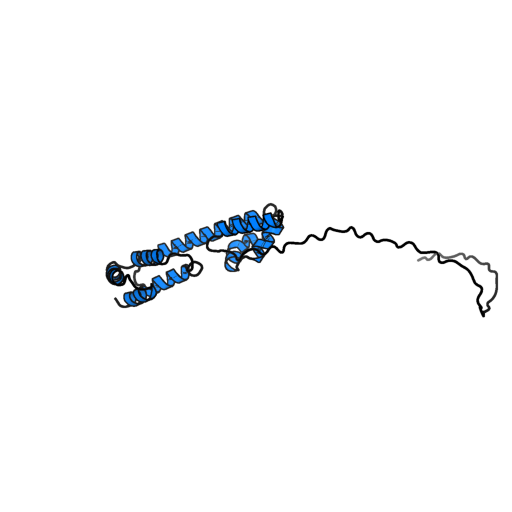1 -8.716 -8.938 1.00 89.19 89 VAL A C 1
ATOM 687 O O . VAL A 1 89 ? 6.652 -9.352 -8.247 1.00 89.19 89 VAL A O 1
ATOM 690 N N . SER A 1 90 ? 8.748 -9.013 -8.963 1.00 88.44 90 SER A N 1
ATOM 691 C CA . SER A 1 90 ? 9.331 -10.127 -8.190 1.00 88.44 90 SER A CA 1
ATOM 692 C C . SER A 1 90 ? 9.340 -9.954 -6.659 1.00 88.44 90 SER A C 1
ATOM 694 O O . SER A 1 90 ? 9.645 -10.914 -5.954 1.00 88.44 90 SER A O 1
ATOM 696 N N . VAL A 1 91 ? 9.027 -8.760 -6.137 1.00 90.38 91 VAL A N 1
ATOM 697 C CA . VAL A 1 91 ? 9.061 -8.427 -4.695 1.00 90.38 91 VAL A CA 1
ATOM 698 C C . VAL A 1 91 ? 7.705 -7.902 -4.182 1.00 90.38 91 VAL A C 1
ATOM 700 O O . VAL A 1 91 ? 7.549 -7.628 -2.990 1.00 90.38 91 VAL A O 1
ATOM 703 N N . LEU A 1 92 ? 6.688 -7.806 -5.046 1.00 89.31 92 LEU A N 1
ATOM 704 C CA . LEU A 1 92 ? 5.334 -7.434 -4.632 1.00 89.31 92 LEU A CA 1
ATOM 705 C C . LEU A 1 92 ? 4.645 -8.560 -3.840 1.00 89.31 92 LEU A C 1
ATOM 707 O O . LEU A 1 92 ? 4.669 -9.717 -4.265 1.00 89.31 92 LEU A O 1
ATOM 711 N N . PRO A 1 93 ? 3.971 -8.241 -2.720 1.00 87.38 93 PRO A N 1
ATOM 712 C CA . PRO A 1 93 ? 3.157 -9.201 -1.991 1.00 87.38 93 PRO A CA 1
ATOM 713 C C . PRO A 1 93 ? 1.842 -9.473 -2.736 1.00 87.38 93 PRO A C 1
ATOM 715 O O . PRO A 1 93 ? 1.322 -8.621 -3.462 1.00 87.38 93 PRO A O 1
ATOM 718 N N . GLN A 1 94 ? 1.280 -10.667 -2.530 1.00 86.94 94 GLN A N 1
ATOM 719 C CA . GLN A 1 94 ? 0.121 -11.163 -3.282 1.00 86.94 94 GLN A CA 1
ATOM 720 C C . GLN A 1 94 ? -1.109 -10.243 -3.204 1.00 86.94 94 GLN A C 1
ATOM 722 O O . GLN A 1 94 ? -1.805 -10.086 -4.202 1.00 86.94 94 GLN A O 1
ATOM 727 N N . ASN A 1 95 ? -1.374 -9.614 -2.054 1.00 83.75 95 ASN A N 1
ATOM 728 C CA . ASN A 1 95 ? -2.496 -8.683 -1.895 1.00 83.75 95 ASN A CA 1
ATOM 729 C C . ASN A 1 95 ? -2.382 -7.472 -2.838 1.00 83.75 95 ASN A C 1
ATOM 731 O O . ASN A 1 95 ? -3.338 -7.149 -3.537 1.00 83.75 95 ASN A O 1
ATOM 735 N N . ILE A 1 96 ? -1.197 -6.865 -2.929 1.00 85.12 96 ILE A N 1
ATOM 736 C CA . ILE A 1 96 ? -0.949 -5.734 -3.830 1.00 85.12 96 ILE A CA 1
ATOM 737 C C . ILE A 1 96 ? -0.968 -6.184 -5.290 1.00 85.12 96 ILE A C 1
ATOM 739 O O . ILE A 1 96 ? -1.563 -5.498 -6.113 1.00 85.12 96 ILE A O 1
ATOM 743 N N . ALA A 1 97 ? -0.408 -7.356 -5.610 1.00 87.75 97 ALA A N 1
ATOM 744 C CA . ALA A 1 97 ? -0.479 -7.918 -6.961 1.00 87.75 97 ALA A CA 1
ATOM 745 C C . ALA A 1 97 ? -1.933 -8.144 -7.437 1.00 87.75 97 ALA A C 1
ATOM 747 O O . ALA A 1 97 ? -2.238 -7.915 -8.608 1.00 87.75 97 ALA A O 1
ATOM 748 N N . VAL A 1 98 ? -2.846 -8.527 -6.536 1.00 87.44 98 VAL A N 1
ATOM 749 C CA . VAL A 1 98 ? -4.286 -8.638 -6.833 1.00 87.44 98 VAL A CA 1
ATOM 750 C C . VAL A 1 98 ? -4.923 -7.262 -7.091 1.00 87.44 98 VAL A C 1
ATOM 752 O O . VAL A 1 98 ? -5.683 -7.130 -8.048 1.00 87.44 98 VAL A O 1
ATOM 755 N N . GLU A 1 99 ? -4.581 -6.219 -6.324 1.00 84.50 99 GLU A N 1
ATOM 756 C CA . GLU A 1 99 ? -5.115 -4.854 -6.532 1.00 84.50 99 GLU A CA 1
ATOM 757 C C . GLU A 1 99 ? -4.643 -4.169 -7.838 1.00 84.50 99 GLU A C 1
ATOM 759 O O . GLU A 1 99 ? -5.288 -3.217 -8.289 1.00 84.50 99 GLU A O 1
ATOM 764 N N . ILE A 1 100 ? -3.561 -4.656 -8.463 1.00 86.81 100 ILE A N 1
ATOM 765 C CA . ILE A 1 100 ? -2.984 -4.127 -9.721 1.00 86.81 100 ILE A CA 1
ATOM 766 C C . ILE A 1 100 ? -2.924 -5.167 -10.861 1.00 86.81 100 ILE A C 1
ATOM 768 O O . ILE A 1 100 ? -2.128 -5.043 -11.795 1.00 86.81 100 ILE A O 1
ATOM 772 N N . THR A 1 101 ? -3.728 -6.235 -10.787 1.00 88.00 101 THR A N 1
ATOM 773 C CA . THR A 1 101 ? -3.707 -7.328 -11.784 1.00 88.00 101 THR A CA 1
ATOM 774 C C . THR A 1 101 ? -4.008 -6.845 -13.211 1.00 88.00 101 THR A C 1
ATOM 776 O O . THR A 1 101 ? -3.496 -7.422 -14.169 1.00 88.00 101 THR A O 1
ATOM 779 N N . ASP A 1 102 ? -4.755 -5.750 -13.362 1.00 86.50 102 ASP A N 1
ATOM 780 C CA . ASP A 1 102 ? -4.944 -5.028 -14.625 1.00 86.50 102 ASP A CA 1
ATOM 781 C C . ASP A 1 102 ? -3.606 -4.607 -15.266 1.00 86.50 102 ASP A C 1
ATOM 783 O O . ASP A 1 102 ? -3.336 -4.951 -16.419 1.00 86.50 102 ASP A O 1
ATOM 787 N N . ILE A 1 103 ? -2.731 -3.951 -14.500 1.00 86.56 103 ILE A N 1
ATOM 788 C CA . ILE A 1 103 ? -1.405 -3.506 -14.962 1.00 86.56 103 ILE A CA 1
ATOM 789 C C . ILE A 1 103 ? -0.423 -4.677 -15.129 1.00 86.56 103 ILE A C 1
ATOM 791 O O . ILE A 1 103 ? 0.463 -4.613 -15.979 1.00 86.56 103 ILE A O 1
ATOM 795 N N . LEU A 1 104 ? -0.569 -5.757 -14.352 1.00 85.56 104 LEU A N 1
ATOM 796 C CA . LEU A 1 104 ? 0.315 -6.929 -14.451 1.00 85.56 104 LEU A CA 1
ATOM 797 C C . LEU A 1 104 ? 0.030 -7.805 -15.678 1.00 85.56 104 LEU A C 1
ATOM 799 O O . LEU A 1 104 ? 0.963 -8.376 -16.247 1.00 85.56 104 LEU A O 1
ATOM 803 N N . VAL A 1 105 ? -1.242 -7.923 -16.072 1.00 86.62 105 VAL A N 1
ATOM 804 C CA . VAL A 1 105 ? -1.674 -8.714 -17.237 1.00 86.62 105 VAL A CA 1
ATOM 805 C C . VAL A 1 105 ? -1.538 -7.916 -18.537 1.00 86.62 105 VAL A C 1
ATOM 807 O O . VAL A 1 105 ? -1.163 -8.490 -19.559 1.00 86.62 105 VAL A O 1
ATOM 810 N N . ALA A 1 106 ? -1.794 -6.604 -18.502 1.00 85.00 106 ALA A N 1
ATOM 811 C CA . ALA A 1 106 ? -1.698 -5.712 -19.659 1.00 85.00 106 ALA A CA 1
ATOM 812 C C . ALA A 1 106 ? -0.781 -4.495 -19.382 1.00 85.00 106 ALA A C 1
ATOM 814 O O . ALA A 1 106 ? -1.256 -3.356 -19.366 1.00 85.00 106 ALA A O 1
ATOM 815 N N . PRO A 1 107 ? 0.535 -4.701 -19.167 1.00 80.94 107 PRO A N 1
ATOM 816 C CA . PRO A 1 107 ? 1.465 -3.602 -18.925 1.00 80.94 107 PRO A CA 1
ATOM 817 C C . PRO A 1 107 ? 1.590 -2.696 -20.167 1.00 80.94 107 PRO A C 1
ATOM 819 O O . PRO A 1 107 ? 1.764 -3.209 -21.277 1.00 80.94 107 PRO A O 1
ATOM 822 N N . PRO A 1 108 ? 1.540 -1.357 -20.017 1.00 82.38 108 PRO A N 1
ATOM 823 C CA . PRO A 1 108 ? 1.670 -0.434 -21.142 1.00 82.38 108 PRO A CA 1
ATOM 824 C C . PRO A 1 108 ? 3.088 -0.462 -21.729 1.00 82.38 108 PRO A C 1
ATOM 826 O O . PRO A 1 108 ? 4.070 -0.609 -21.000 1.00 82.38 108 PRO A O 1
ATOM 829 N N . ALA A 1 109 ? 3.188 -0.310 -23.052 1.00 77.25 109 ALA A N 1
ATOM 830 C CA . ALA A 1 109 ? 4.413 -0.581 -23.803 1.00 77.25 109 ALA A CA 1
ATOM 831 C C . ALA A 1 109 ? 5.567 0.396 -23.501 1.00 77.25 109 ALA A C 1
ATOM 833 O O . ALA A 1 109 ? 6.701 -0.047 -23.323 1.00 77.25 109 ALA A O 1
ATOM 834 N N . ASP A 1 110 ? 5.285 1.699 -23.429 1.00 79.44 110 ASP A N 1
ATOM 835 C CA . ASP A 1 110 ? 6.312 2.744 -23.311 1.00 79.44 110 ASP A CA 1
ATOM 836 C C . ASP A 1 110 ? 6.920 2.829 -21.900 1.00 79.44 110 ASP A C 1
ATOM 838 O O . ASP A 1 110 ? 8.138 2.760 -21.726 1.00 79.44 110 ASP A O 1
ATOM 842 N N . CYS A 1 111 ? 6.066 2.934 -20.874 1.00 87.00 111 CYS A N 1
ATOM 843 C CA . CYS A 1 111 ? 6.467 3.181 -19.483 1.00 87.00 111 CYS A CA 1
ATOM 844 C C . CYS A 1 111 ? 5.856 2.170 -18.487 1.00 87.00 111 CYS A C 1
ATOM 846 O O . CYS A 1 111 ? 5.128 2.568 -17.571 1.00 87.00 111 CYS A O 1
ATOM 848 N N . PRO A 1 112 ? 6.155 0.858 -18.600 1.00 87.75 112 PRO A N 1
ATOM 849 C CA . PRO A 1 112 ? 5.554 -0.168 -17.743 1.00 87.75 112 PRO A CA 1
ATOM 850 C C . PRO A 1 112 ? 5.896 0.009 -16.255 1.00 87.75 112 PRO A C 1
ATOM 852 O O . PRO A 1 112 ? 5.061 -0.266 -15.398 1.00 87.75 112 PRO A O 1
ATOM 855 N N . TYR A 1 113 ? 7.099 0.494 -15.925 1.00 90.50 113 TYR A N 1
ATOM 856 C CA . TYR A 1 113 ? 7.497 0.749 -14.535 1.00 90.50 113 TYR A CA 1
ATOM 857 C C . TYR A 1 113 ? 6.783 1.965 -13.926 1.00 90.50 113 TYR A C 1
ATOM 859 O O . TYR A 1 113 ? 6.305 1.869 -12.798 1.00 90.50 113 TYR A O 1
ATOM 867 N N . ASP A 1 114 ? 6.666 3.078 -14.658 1.00 90.94 114 ASP A N 1
ATOM 868 C CA . ASP A 1 114 ? 6.013 4.287 -14.134 1.00 90.94 114 ASP A CA 1
ATOM 869 C C . ASP A 1 114 ? 4.511 4.048 -13.940 1.00 90.94 114 ASP A C 1
ATOM 871 O O . ASP A 1 114 ? 3.956 4.412 -12.906 1.00 90.94 114 ASP A O 1
ATOM 875 N N . ALA A 1 115 ? 3.867 3.356 -14.887 1.00 90.81 115 ALA A N 1
ATOM 876 C CA . ALA A 1 115 ? 2.470 2.948 -14.768 1.00 90.81 115 ALA A CA 1
ATOM 877 C C . ALA A 1 115 ? 2.241 2.012 -13.569 1.00 90.81 115 ALA A C 1
ATOM 879 O O . ALA A 1 115 ? 1.313 2.232 -12.792 1.00 90.81 115 ALA A O 1
ATOM 880 N N . LEU A 1 116 ? 3.115 1.016 -13.371 1.00 91.44 116 LEU A N 1
ATOM 881 C CA . LEU A 1 116 ? 3.079 0.125 -12.206 1.00 91.44 116 LEU A CA 1
ATOM 882 C C . LEU A 1 116 ? 3.244 0.908 -10.892 1.00 91.44 116 LEU A C 1
ATOM 884 O O . LEU A 1 116 ? 2.498 0.682 -9.940 1.00 91.44 116 LEU A O 1
ATOM 888 N N . ARG A 1 117 ? 4.193 1.849 -10.842 1.00 91.88 117 ARG A N 1
ATOM 889 C CA . ARG A 1 117 ? 4.460 2.699 -9.674 1.00 91.88 117 ARG A CA 1
ATOM 890 C C . ARG A 1 117 ? 3.262 3.580 -9.325 1.00 91.88 117 ARG A C 1
ATOM 892 O O . ARG A 1 117 ? 2.838 3.571 -8.171 1.00 91.88 117 ARG A O 1
ATOM 899 N N . THR A 1 118 ? 2.704 4.292 -10.303 1.00 91.06 118 THR A N 1
ATOM 900 C CA . THR A 1 118 ? 1.509 5.130 -10.116 1.00 91.06 118 THR A CA 1
ATOM 901 C C . THR A 1 118 ? 0.317 4.287 -9.674 1.00 91.06 118 THR A C 1
ATOM 903 O O . THR A 1 118 ? -0.289 4.598 -8.656 1.00 91.06 118 THR A O 1
ATOM 906 N N . ALA A 1 119 ? 0.046 3.156 -10.336 1.00 90.56 119 ALA A N 1
ATOM 907 C CA . ALA A 1 119 ? -1.056 2.271 -9.958 1.00 90.56 119 ALA A CA 1
ATOM 908 C C . ALA A 1 119 ? -0.923 1.726 -8.526 1.00 90.56 119 ALA A C 1
ATOM 910 O O . ALA A 1 119 ? -1.914 1.683 -7.803 1.00 90.56 119 ALA A O 1
ATOM 911 N N . ILE A 1 120 ? 0.282 1.357 -8.074 1.00 90.31 120 ILE A N 1
ATOM 912 C CA . ILE A 1 120 ? 0.501 0.917 -6.685 1.00 90.31 120 ILE A CA 1
ATOM 913 C C . ILE A 1 120 ? 0.246 2.055 -5.693 1.00 90.31 120 ILE A C 1
ATOM 915 O O . ILE A 1 120 ? -0.389 1.821 -4.663 1.00 90.31 120 ILE A O 1
ATOM 919 N N . LEU A 1 121 ? 0.717 3.272 -5.981 1.00 89.81 121 LEU A N 1
ATOM 920 C CA . LEU A 1 121 ? 0.475 4.442 -5.130 1.00 89.81 121 LEU A CA 1
ATOM 921 C C . LEU A 1 121 ? -1.024 4.777 -5.064 1.00 89.81 121 LEU A C 1
ATOM 923 O O . LEU A 1 121 ? -1.566 4.902 -3.964 1.00 89.81 121 LEU A O 1
ATOM 927 N N . ASP A 1 122 ? -1.699 4.843 -6.210 1.00 88.62 122 ASP A N 1
ATOM 928 C CA . ASP A 1 122 ? -3.119 5.189 -6.315 1.00 88.62 122 ASP A CA 1
ATOM 929 C C . ASP A 1 122 ? -4.021 4.124 -5.680 1.00 88.62 122 ASP A C 1
ATOM 931 O O . ASP A 1 122 ? -4.906 4.464 -4.895 1.00 88.62 122 ASP A O 1
ATOM 935 N N . ARG A 1 123 ? -3.785 2.829 -5.955 1.00 86.44 123 ARG A N 1
ATOM 936 C CA . ARG A 1 123 ? -4.546 1.726 -5.338 1.00 86.44 123 ARG A CA 1
ATOM 937 C C . ARG A 1 123 ? -4.321 1.680 -3.830 1.00 86.44 123 ARG A C 1
ATOM 939 O O . ARG A 1 123 ? -5.303 1.654 -3.095 1.00 86.44 123 ARG A O 1
ATOM 946 N N . THR A 1 124 ? -3.072 1.771 -3.355 1.00 82.25 124 THR A N 1
ATOM 947 C CA . THR A 1 124 ? -2.786 1.786 -1.905 1.00 82.25 124 THR A CA 1
ATOM 948 C C . THR A 1 124 ? -3.485 2.966 -1.230 1.00 82.25 124 THR A C 1
ATOM 950 O O . THR A 1 124 ? -4.197 2.763 -0.249 1.00 82.25 124 THR A O 1
ATOM 953 N N . THR A 1 125 ? -3.371 4.172 -1.798 1.00 83.06 125 THR A N 1
ATOM 954 C CA . THR A 1 125 ? -4.006 5.384 -1.254 1.00 83.06 125 THR A CA 1
ATOM 955 C C . THR A 1 125 ? -5.532 5.273 -1.266 1.00 83.06 125 THR A C 1
ATOM 957 O O . THR A 1 125 ? -6.174 5.562 -0.260 1.00 83.06 125 THR A O 1
ATOM 960 N N . ALA A 1 126 ? -6.139 4.796 -2.357 1.00 81.62 126 ALA A N 1
ATOM 961 C CA . ALA A 1 126 ? -7.587 4.608 -2.450 1.00 81.62 126 ALA A CA 1
ATOM 962 C C . ALA A 1 126 ? -8.102 3.538 -1.470 1.00 81.62 126 ALA A C 1
ATOM 964 O O . ALA A 1 126 ? -9.130 3.740 -0.819 1.00 81.62 126 ALA A O 1
ATOM 965 N N . SER A 1 127 ? -7.377 2.428 -1.317 1.00 80.12 127 SER A N 1
ATOM 966 C CA . SER A 1 127 ? -7.681 1.368 -0.350 1.00 80.12 127 SER A CA 1
ATOM 967 C C . SER A 1 127 ? -7.464 1.825 1.100 1.00 80.12 127 SER A C 1
ATOM 969 O O . SER A 1 127 ? -8.204 1.401 1.990 1.00 80.12 127 SER A O 1
ATOM 971 N N . GLU A 1 128 ? -6.532 2.743 1.367 1.00 78.88 128 GLU A N 1
ATOM 972 C CA . GLU A 1 128 ? -6.394 3.416 2.666 1.00 78.88 128 GLU A CA 1
ATOM 973 C C . GLU A 1 128 ? -7.516 4.424 2.928 1.00 78.88 128 GLU A C 1
ATOM 975 O O . GLU A 1 128 ? -8.133 4.356 3.989 1.00 78.88 128 GLU A O 1
ATOM 980 N N . CYS A 1 129 ? -7.867 5.285 1.969 1.00 79.75 129 CYS A N 1
ATOM 981 C CA . CYS A 1 129 ? -9.017 6.187 2.079 1.00 79.75 129 CYS A CA 1
ATOM 982 C C . CYS A 1 129 ? -10.322 5.413 2.310 1.00 79.75 129 CYS A C 1
ATOM 984 O O . CYS A 1 129 ? -11.100 5.781 3.188 1.00 79.75 129 CYS A O 1
ATOM 986 N N . LYS A 1 130 ? -10.539 4.303 1.594 1.00 81.69 130 LYS A N 1
ATOM 987 C CA . LYS A 1 130 ? -11.695 3.414 1.779 1.00 81.69 130 LYS A CA 1
ATOM 988 C C . LYS A 1 130 ? -11.683 2.725 3.146 1.00 81.69 130 LYS A C 1
ATOM 990 O O . LYS A 1 130 ? -12.725 2.666 3.790 1.00 81.69 130 LYS A O 1
ATOM 995 N N . ARG A 1 131 ? -10.527 2.243 3.617 1.00 78.94 131 ARG A N 1
ATOM 996 C CA . ARG A 1 131 ? -10.357 1.639 4.954 1.00 78.94 131 ARG A CA 1
ATOM 997 C C . ARG A 1 131 ? -10.608 2.663 6.068 1.00 78.94 131 ARG A C 1
ATOM 999 O O . ARG A 1 131 ? -11.305 2.352 7.028 1.00 78.94 131 ARG A O 1
ATOM 1006 N N . LEU A 1 132 ? -10.095 3.886 5.928 1.00 77.75 132 LEU A N 1
ATOM 1007 C CA . LEU A 1 132 ? -10.337 4.994 6.858 1.00 77.75 132 LEU A CA 1
ATOM 1008 C C . LEU A 1 132 ? -11.802 5.438 6.831 1.00 77.75 132 LEU A C 1
ATOM 1010 O O . LEU A 1 132 ? -12.382 5.642 7.891 1.00 77.75 132 LEU A O 1
ATOM 1014 N N . GLN A 1 133 ? -12.432 5.510 5.655 1.00 79.25 133 GLN A N 1
ATOM 1015 C CA . GLN A 1 133 ? -13.870 5.753 5.541 1.00 79.25 133 GLN A CA 1
ATOM 1016 C C . GLN A 1 133 ? -14.668 4.630 6.212 1.00 79.25 133 GLN A C 1
ATOM 1018 O O . GLN A 1 133 ? -15.551 4.921 7.000 1.00 79.25 133 GLN A O 1
ATOM 1023 N N . GLN A 1 134 ? -14.336 3.355 5.996 1.00 77.06 134 GLN A N 1
ATOM 1024 C CA . GLN A 1 134 ? -14.979 2.235 6.695 1.00 77.06 134 GLN A CA 1
ATOM 1025 C C . GLN A 1 134 ? -14.781 2.302 8.215 1.00 77.06 134 GLN A C 1
ATOM 1027 O O . GLN A 1 134 ? -15.698 1.976 8.956 1.00 77.06 134 GLN A O 1
ATOM 1032 N N . LEU A 1 135 ? -13.634 2.778 8.696 1.00 76.38 135 LEU A N 1
ATOM 1033 C CA . LEU A 1 135 ? -13.372 2.979 10.124 1.00 76.38 135 LEU A CA 1
ATOM 1034 C C . LEU A 1 135 ? -14.136 4.201 10.691 1.00 76.38 135 LEU A C 1
ATOM 1036 O O . LEU A 1 135 ? -14.546 4.189 11.848 1.00 76.38 135 LEU A O 1
ATOM 1040 N N . LEU A 1 136 ? -14.389 5.224 9.865 1.00 72.38 136 LEU A N 1
ATOM 1041 C CA . LEU A 1 136 ? -15.161 6.432 10.195 1.00 72.38 136 LEU A CA 1
ATOM 1042 C C . LEU A 1 136 ? -16.669 6.332 9.892 1.00 72.38 136 LEU A C 1
ATOM 1044 O O . LEU A 1 136 ? -17.418 7.207 10.333 1.00 72.38 136 LEU A O 1
ATOM 1048 N N . SER A 1 137 ? -17.122 5.299 9.180 1.00 68.62 137 SER A N 1
ATOM 1049 C CA . SER A 1 137 ? -18.514 5.091 8.742 1.00 68.62 137 SER A CA 1
ATOM 1050 C C . SER A 1 137 ? -19.081 3.711 9.092 1.00 68.62 137 SER A C 1
ATOM 1052 O O . SER A 1 137 ? -20.264 3.483 8.856 1.00 68.62 137 SER A O 1
ATOM 1054 N N . ALA A 1 138 ? -18.294 2.803 9.680 1.00 60.50 138 ALA A N 1
ATOM 1055 C CA . ALA A 1 138 ? -18.855 1.722 10.488 1.00 60.50 138 ALA A CA 1
ATOM 1056 C C . ALA A 1 138 ? -19.707 2.353 11.597 1.00 60.50 138 ALA A C 1
ATOM 1058 O O . ALA A 1 138 ? -19.258 3.320 12.222 1.00 60.50 138 ALA A O 1
ATOM 1059 N N . GLU A 1 139 ? -20.927 1.832 11.771 1.00 53.75 139 GLU A N 1
ATOM 1060 C CA . GLU A 1 139 ? -22.002 2.464 12.542 1.00 53.75 139 GLU A CA 1
ATOM 1061 C C . GLU A 1 139 ? -21.563 3.122 13.864 1.00 53.75 139 GLU A C 1
ATOM 1063 O O . GLU A 1 139 ? -20.766 2.576 14.633 1.00 53.75 139 GLU A O 1
ATOM 1068 N N . GLU A 1 140 ? -22.182 4.271 14.159 1.00 53.22 140 GLU A N 1
ATOM 1069 C CA . GLU A 1 140 ? -22.392 4.727 15.538 1.00 53.22 140 GLU A CA 1
ATOM 1070 C C . GLU A 1 140 ? -22.923 3.549 16.364 1.00 53.22 140 GLU A C 1
ATOM 1072 O O . GLU A 1 140 ? -23.783 2.826 15.872 1.00 53.22 140 GLU A O 1
ATOM 1077 N N . LEU A 1 141 ? -22.409 3.332 17.583 1.00 56.59 141 LEU A N 1
ATOM 1078 C CA . LEU A 1 141 ? -22.381 1.998 18.208 1.00 56.59 141 LEU A CA 1
ATOM 1079 C C . LEU A 1 141 ? -23.683 1.173 18.105 1.00 56.59 141 LEU A C 1
ATOM 1081 O O . LEU A 1 141 ? -23.620 -0.038 17.885 1.00 56.59 141 LEU A O 1
ATOM 1085 N N . GLY A 1 142 ? -24.841 1.833 18.231 1.00 58.62 142 GLY A N 1
ATOM 1086 C CA . GLY A 1 142 ? -26.155 1.226 18.034 1.00 58.62 142 GLY A CA 1
ATOM 1087 C C . GLY A 1 142 ? -26.350 0.048 18.982 1.00 58.62 142 GLY A C 1
ATOM 1088 O O . GLY A 1 142 ? -26.120 0.176 20.182 1.00 58.62 142 GLY A O 1
ATOM 1089 N N . ASP A 1 143 ? -26.707 -1.108 18.425 1.00 54.69 143 ASP A N 1
ATOM 1090 C CA . ASP A 1 143 ? -26.860 -2.367 19.167 1.00 54.69 143 ASP A CA 1
ATOM 1091 C C . ASP A 1 143 ? -25.583 -3.241 19.182 1.00 54.69 143 ASP A C 1
ATOM 1093 O O . ASP A 1 143 ? -25.613 -4.385 19.648 1.00 54.69 143 ASP A O 1
ATOM 1097 N N . ARG A 1 144 ? -24.452 -2.767 18.630 1.00 59.59 144 ARG A N 1
ATOM 1098 C CA . ARG A 1 144 ? -23.207 -3.557 18.550 1.00 59.59 144 ARG A CA 1
ATOM 1099 C C . ARG A 1 144 ? -22.355 -3.395 19.802 1.00 59.59 144 ARG A C 1
ATOM 1101 O O . ARG A 1 144 ? -22.227 -2.317 20.373 1.00 59.59 144 ARG A O 1
ATOM 1108 N N . ARG A 1 145 ? -21.702 -4.486 20.201 1.00 68.81 145 ARG A N 1
ATOM 1109 C CA . ARG A 1 145 ? -20.868 -4.495 21.406 1.00 68.81 145 ARG A CA 1
ATOM 1110 C C . ARG A 1 145 ? -19.545 -3.734 21.205 1.00 68.81 145 ARG A C 1
ATOM 1112 O O . ARG A 1 145 ? -18.922 -3.900 20.150 1.00 68.81 145 ARG A O 1
ATOM 1119 N N . PRO A 1 146 ? -19.062 -2.977 22.206 1.00 69.88 146 PRO A N 1
ATOM 1120 C CA . PRO A 1 146 ? -17.749 -2.323 22.189 1.00 69.88 146 PRO A CA 1
ATOM 1121 C C . PRO A 1 146 ? -16.588 -3.232 21.750 1.00 69.88 146 PRO A C 1
ATOM 1123 O O . PRO A 1 146 ? -15.780 -2.831 20.907 1.00 69.88 146 PRO A O 1
ATOM 1126 N N . SER A 1 147 ? -16.535 -4.477 22.235 1.00 71.50 147 SER A N 1
ATOM 1127 C CA . SER A 1 147 ? -15.525 -5.474 21.849 1.00 71.50 147 SER A CA 1
ATOM 1128 C C . SER A 1 147 ? -15.560 -5.825 20.358 1.00 71.50 147 SER A C 1
ATOM 1130 O O . SER A 1 147 ? -14.512 -6.014 19.733 1.00 71.50 147 SER A O 1
ATOM 1132 N N . GLN A 1 148 ? -16.752 -5.865 19.756 1.00 75.31 148 GLN A N 1
ATOM 1133 C CA . GLN A 1 148 ? -16.948 -6.179 18.341 1.00 75.31 148 GLN A CA 1
ATOM 1134 C C . GLN A 1 148 ? -16.514 -5.014 17.450 1.00 75.31 148 GLN A C 1
ATOM 1136 O O . GLN A 1 148 ? -15.853 -5.254 16.437 1.00 75.31 148 GLN A O 1
ATOM 1141 N N . LEU A 1 149 ? -16.814 -3.767 17.841 1.00 76.44 149 LEU A N 1
ATOM 1142 C CA . LEU A 1 149 ? -16.281 -2.585 17.156 1.00 76.44 149 LEU A CA 1
ATOM 1143 C C . LEU A 1 149 ? -14.749 -2.596 17.201 1.00 76.44 149 LEU A C 1
ATOM 1145 O O . LEU A 1 149 ? -14.108 -2.528 16.154 1.00 76.44 149 LEU A O 1
ATOM 1149 N N . LEU A 1 150 ? -14.160 -2.742 18.389 1.00 76.56 150 LEU A N 1
ATOM 1150 C CA . LEU A 1 150 ? -12.708 -2.727 18.568 1.00 76.56 150 LEU A CA 1
ATOM 1151 C C . LEU A 1 150 ? -12.011 -3.832 17.764 1.00 76.56 150 LEU A C 1
ATOM 1153 O O . LEU A 1 150 ? -11.031 -3.562 17.066 1.00 76.56 150 LEU A O 1
ATOM 1157 N N . ARG A 1 151 ? -12.546 -5.058 17.790 1.00 78.31 151 ARG A N 1
ATOM 1158 C CA . ARG A 1 151 ? -12.024 -6.175 16.993 1.00 78.31 151 ARG A CA 1
ATOM 1159 C C . ARG A 1 151 ? -12.158 -5.918 15.490 1.00 78.31 151 ARG A C 1
ATOM 1161 O O . ARG A 1 151 ? -11.247 -6.268 14.741 1.00 78.31 151 ARG A O 1
ATOM 1168 N N . ASN A 1 152 ? -13.241 -5.283 15.038 1.00 78.62 152 ASN A N 1
ATOM 1169 C CA . ASN A 1 152 ? -13.406 -4.884 13.638 1.00 78.62 152 ASN A CA 1
ATOM 1170 C C . ASN A 1 152 ? -12.378 -3.808 13.237 1.00 78.62 152 ASN A C 1
ATOM 1172 O O . ASN A 1 152 ? -11.683 -3.974 12.239 1.00 78.62 152 ASN A O 1
ATOM 1176 N N . MET A 1 153 ? -12.185 -2.767 14.055 1.00 77.88 153 MET A N 1
ATOM 1177 C CA . MET A 1 153 ? -11.165 -1.732 13.825 1.00 77.88 153 MET A CA 1
ATOM 1178 C C . MET A 1 153 ? -9.749 -2.326 13.761 1.00 77.88 153 MET A C 1
ATOM 1180 O O . MET A 1 153 ? -8.995 -2.009 12.843 1.00 77.88 153 MET A O 1
ATOM 1184 N N . GLN A 1 154 ? -9.402 -3.236 14.678 1.00 78.19 154 GLN A N 1
ATOM 1185 C CA . GLN A 1 154 ? -8.133 -3.978 14.645 1.00 78.19 154 GLN A CA 1
ATOM 1186 C C . GLN A 1 154 ? -8.001 -4.870 13.401 1.00 78.19 154 GLN A C 1
ATOM 1188 O O . GLN A 1 154 ? -6.911 -4.972 12.847 1.00 78.19 154 GLN A O 1
ATOM 1193 N N . THR A 1 155 ? -9.095 -5.485 12.936 1.00 79.69 155 THR A N 1
ATOM 1194 C CA . THR A 1 155 ? -9.103 -6.323 11.723 1.00 79.69 155 THR A CA 1
ATOM 1195 C C . THR A 1 155 ? -8.892 -5.479 10.465 1.00 79.69 155 THR A C 1
ATOM 1197 O O . THR A 1 155 ? -8.038 -5.809 9.646 1.00 79.69 155 THR A O 1
ATOM 1200 N N . LEU A 1 156 ? -9.594 -4.346 10.339 1.00 78.06 156 LEU A N 1
ATOM 1201 C CA . LEU A 1 156 ? -9.379 -3.369 9.264 1.00 78.06 156 LEU A CA 1
ATOM 1202 C C . LEU A 1 156 ? -7.933 -2.847 9.259 1.00 78.06 156 LEU A C 1
ATOM 1204 O O . LEU A 1 156 ? -7.357 -2.639 8.193 1.00 78.06 156 LEU A O 1
ATOM 1208 N N . LEU A 1 157 ? -7.338 -2.659 10.438 1.00 76.50 157 LEU A N 1
ATOM 1209 C CA . LEU A 1 157 ? -5.966 -2.184 10.617 1.00 76.50 157 LEU A CA 1
ATOM 1210 C C . LEU A 1 157 ? -4.902 -3.295 10.647 1.00 76.50 157 LEU A C 1
ATOM 1212 O O . LEU A 1 157 ? -3.747 -2.972 10.899 1.00 76.50 157 LEU A O 1
ATOM 1216 N N . ALA A 1 158 ? -5.214 -4.568 10.379 1.00 72.62 158 ALA A N 1
ATOM 1217 C CA . ALA A 1 158 ? -4.254 -5.667 10.561 1.00 72.62 158 ALA A CA 1
ATOM 1218 C C . ALA A 1 158 ? -2.930 -5.458 9.786 1.00 72.62 158 ALA A C 1
ATOM 1220 O O . ALA A 1 158 ? -1.853 -5.560 10.371 1.00 72.62 158 ALA A O 1
ATOM 1221 N N . ASP A 1 159 ? -3.002 -5.026 8.518 1.00 67.44 159 ASP A N 1
ATOM 1222 C CA . ASP A 1 159 ? -1.842 -4.698 7.657 1.00 67.44 159 ASP A CA 1
ATOM 1223 C C . ASP A 1 159 ? -1.107 -3.389 8.038 1.00 67.44 159 ASP A C 1
ATOM 1225 O O . ASP A 1 159 ? -0.223 -2.916 7.312 1.00 67.44 159 ASP A O 1
ATOM 1229 N N . ARG A 1 160 ? -1.542 -2.729 9.116 1.00 66.25 160 ARG A N 1
ATOM 1230 C CA . ARG A 1 160 ? -1.093 -1.399 9.565 1.00 66.25 160 ARG A CA 1
ATOM 1231 C C . ARG A 1 160 ? -0.824 -1.311 11.062 1.00 66.25 160 ARG A C 1
ATOM 1233 O O . ARG A 1 160 ? -0.185 -0.352 11.480 1.00 66.25 160 ARG A O 1
ATOM 1240 N N . LEU A 1 161 ? -1.254 -2.283 11.862 1.00 64.00 161 LEU A N 1
ATOM 1241 C CA . LEU A 1 161 ? -1.160 -2.278 13.323 1.00 64.00 161 LEU A CA 1
ATOM 1242 C C . LEU A 1 161 ? 0.263 -2.019 13.877 1.00 64.00 161 LEU A C 1
ATOM 1244 O O . LEU A 1 161 ? 0.356 -1.356 14.905 1.00 64.00 161 LEU A O 1
ATOM 1248 N N . PRO A 1 162 ? 1.373 -2.427 13.218 1.00 64.19 162 PRO A N 1
ATOM 1249 C CA . PRO A 1 162 ? 2.732 -2.061 13.646 1.00 64.19 162 PRO A CA 1
ATOM 1250 C C . PRO A 1 162 ? 3.120 -0.585 13.432 1.00 64.19 162 PRO A C 1
ATOM 1252 O O . PRO A 1 162 ? 4.210 -0.181 13.827 1.00 64.19 162 PRO A O 1
ATOM 1255 N N . THR A 1 163 ? 2.295 0.204 12.738 1.00 63.84 163 THR A N 1
ATOM 1256 C CA . THR A 1 163 ? 2.581 1.599 12.339 1.00 63.84 163 THR A CA 1
ATOM 1257 C C . THR A 1 163 ? 1.446 2.563 12.701 1.00 63.84 163 THR A C 1
ATOM 1259 O O . THR A 1 163 ? 1.684 3.758 12.853 1.00 63.84 163 THR A O 1
ATOM 1262 N N . PHE A 1 164 ? 0.212 2.071 12.837 1.00 71.56 164 PHE A N 1
ATOM 1263 C CA . PHE A 1 164 ? -0.936 2.872 13.245 1.00 71.56 164 PHE A CA 1
ATOM 1264 C C . PHE A 1 164 ? -0.846 3.204 14.737 1.00 71.56 164 PHE A C 1
ATOM 1266 O O . PHE A 1 164 ? -0.678 2.312 15.566 1.00 71.56 164 PHE A O 1
ATOM 1273 N N . ASP A 1 165 ? -0.975 4.484 15.082 1.00 75.12 165 ASP A N 1
ATOM 1274 C CA . ASP A 1 165 ? -0.853 4.933 16.465 1.00 75.12 165 ASP A CA 1
ATOM 1275 C C . ASP A 1 165 ? -1.964 4.342 17.354 1.00 75.12 165 ASP A C 1
ATOM 1277 O O . ASP A 1 165 ? -3.162 4.531 17.124 1.00 75.12 165 ASP A O 1
ATOM 1281 N N . ALA A 1 166 ? -1.552 3.633 18.406 1.00 75.19 166 ALA A N 1
ATOM 1282 C CA . ALA A 1 166 ? -2.450 3.045 19.390 1.00 75.19 166 ALA A CA 1
ATOM 1283 C C . ALA A 1 166 ? -3.190 4.108 20.226 1.00 75.19 166 ALA A C 1
ATOM 1285 O O . ALA A 1 166 ? -4.306 3.842 20.680 1.00 75.19 166 ALA A O 1
ATOM 1286 N N . ALA A 1 167 ? -2.619 5.306 20.406 1.00 74.75 167 ALA A N 1
ATOM 1287 C CA . ALA A 1 167 ? -3.301 6.421 21.063 1.00 74.75 167 ALA A CA 1
ATOM 1288 C C . ALA A 1 167 ? -4.393 7.013 20.156 1.00 74.75 167 ALA A C 1
ATOM 1290 O O . ALA A 1 167 ? -5.529 7.172 20.607 1.00 74.75 167 ALA A O 1
ATOM 1291 N N . LEU A 1 168 ? -4.109 7.229 18.866 1.00 76.50 168 LEU A N 1
ATOM 1292 C CA . LEU A 1 168 ? -5.119 7.580 17.862 1.00 76.50 168 LEU A CA 1
ATOM 1293 C C . LEU A 1 168 ? -6.233 6.525 17.771 1.00 76.50 168 LEU A C 1
ATOM 1295 O O . LEU A 1 168 ? -7.410 6.888 17.756 1.00 76.50 168 LEU A O 1
ATOM 1299 N N . LEU A 1 169 ? -5.892 5.228 17.781 1.00 76.69 169 LEU A N 1
ATOM 1300 C CA . LEU A 1 169 ? -6.880 4.141 17.804 1.00 76.69 169 LEU A CA 1
ATOM 1301 C C . LEU A 1 169 ? -7.757 4.196 19.065 1.00 76.69 169 LEU A C 1
ATOM 1303 O O . LEU A 1 169 ? -8.978 4.076 18.963 1.00 76.69 169 LEU A O 1
ATOM 1307 N N . LYS A 1 170 ? -7.153 4.431 20.239 1.00 74.69 170 LYS A N 1
ATOM 1308 C CA . LYS A 1 170 ? -7.868 4.595 21.516 1.00 74.69 170 LYS A CA 1
ATOM 1309 C C . LYS A 1 170 ? -8.801 5.802 21.492 1.00 74.69 170 LYS A C 1
ATOM 1311 O O . LYS A 1 170 ? -9.947 5.685 21.916 1.00 74.69 170 LYS A O 1
ATOM 1316 N N . GLN A 1 171 ? -8.345 6.933 20.958 1.00 75.88 171 GLN A N 1
ATOM 1317 C CA . GLN A 1 171 ? -9.157 8.142 20.856 1.00 75.88 171 GLN A CA 1
ATOM 1318 C C . GLN A 1 171 ? -10.330 7.964 19.887 1.00 75.88 171 GLN A C 1
ATOM 1320 O O . GLN A 1 171 ? -11.446 8.358 20.215 1.00 75.88 171 GLN A O 1
ATOM 1325 N N . LEU A 1 172 ? -10.115 7.327 18.732 1.00 77.31 172 LEU A N 1
ATOM 1326 C CA . LEU A 1 172 ? -11.181 7.083 17.757 1.00 77.31 172 LEU A CA 1
ATOM 1327 C C . LEU A 1 172 ? -12.198 6.052 18.283 1.00 77.31 172 LEU A C 1
ATOM 1329 O O . LEU A 1 172 ? -13.398 6.250 18.119 1.00 77.31 172 LEU A O 1
ATOM 1333 N N . PHE A 1 173 ? -11.749 5.019 19.004 1.00 76.69 173 PHE A N 1
ATOM 1334 C CA . PHE A 1 173 ? -12.635 4.089 19.715 1.00 76.69 173 PHE A CA 1
ATOM 1335 C C . PHE A 1 173 ? -13.484 4.799 20.785 1.00 76.69 173 PHE A C 1
ATOM 1337 O O . PHE A 1 173 ? -14.704 4.645 20.797 1.00 76.69 173 PHE A O 1
ATOM 1344 N N . LEU A 1 174 ? -12.879 5.644 21.632 1.00 75.38 174 LEU A N 1
ATOM 1345 C CA . LEU A 1 174 ? -13.613 6.430 22.635 1.00 75.38 174 LEU A CA 1
ATOM 1346 C C . LEU A 1 174 ? -14.632 7.385 21.991 1.00 75.38 174 LEU A C 1
ATOM 1348 O O . LEU A 1 174 ? -15.776 7.432 22.432 1.00 75.38 174 LEU A O 1
ATOM 1352 N N . GLN A 1 175 ? -14.266 8.060 20.897 1.00 74.44 175 GLN A N 1
ATOM 1353 C CA . GLN A 1 175 ? -15.158 8.926 20.106 1.00 74.44 175 GLN A CA 1
ATOM 1354 C C . GLN A 1 175 ? -16.329 8.182 19.426 1.00 74.44 175 GLN A C 1
ATOM 1356 O O . GLN A 1 175 ? -17.171 8.827 18.803 1.00 74.44 175 GLN A O 1
ATOM 1361 N N . ARG A 1 176 ? -16.400 6.846 19.515 1.00 73.06 176 ARG A N 1
ATOM 1362 C CA . ARG A 1 176 ? -17.486 6.022 18.949 1.00 73.06 176 ARG A CA 1
ATOM 1363 C C . ARG A 1 176 ? -18.386 5.359 19.984 1.00 73.06 176 ARG A C 1
ATOM 1365 O O . ARG A 1 176 ? -19.402 4.778 19.612 1.00 73.06 176 ARG A O 1
ATOM 1372 N N . LEU A 1 177 ? -18.042 5.457 21.264 1.00 73.81 177 LEU A N 1
ATOM 1373 C CA . LEU A 1 177 ? -18.833 4.895 22.354 1.00 73.81 177 LEU A CA 1
ATOM 1374 C C . LEU A 1 177 ? -19.874 5.906 22.866 1.00 73.81 177 LEU A C 1
ATOM 1376 O O . LEU A 1 177 ? -19.606 7.109 22.849 1.00 73.81 177 LEU A O 1
ATOM 1380 N N . PRO A 1 178 ? -21.029 5.455 23.391 1.00 71.62 178 PRO A N 1
ATOM 1381 C CA . PRO A 1 178 ? -21.943 6.315 24.139 1.00 71.62 178 PRO A CA 1
ATOM 1382 C C . PRO A 1 178 ? -21.234 6.989 25.320 1.00 71.62 178 PRO A C 1
ATOM 1384 O O . PRO A 1 178 ? -20.377 6.377 25.961 1.00 71.62 178 PRO A O 1
ATOM 1387 N N . SER A 1 179 ? -21.623 8.220 25.659 1.00 72.44 179 SER A N 1
ATOM 1388 C CA . SER A 1 179 ? -21.040 8.999 26.770 1.00 72.44 179 SER A CA 1
ATOM 1389 C C . SER A 1 179 ? -21.018 8.232 28.101 1.00 72.44 179 SER A C 1
ATOM 1391 O O . SER A 1 179 ? -20.035 8.304 28.838 1.00 72.44 179 SER A O 1
ATOM 1393 N N . ASN A 1 180 ? -22.058 7.431 28.356 1.00 68.44 180 ASN A N 1
ATOM 1394 C CA . ASN A 1 180 ? -22.179 6.492 29.477 1.00 68.44 180 ASN A CA 1
ATOM 1395 C C . ASN A 1 180 ? -20.920 5.615 29.624 1.00 68.44 180 ASN A C 1
ATOM 1397 O O . ASN A 1 180 ? -20.342 5.502 30.703 1.00 68.44 180 ASN A O 1
ATOM 1401 N N . VAL A 1 181 ? -20.487 5.019 28.509 1.00 69.38 181 VAL A N 1
ATOM 1402 C CA . VAL A 1 181 ? -19.352 4.095 28.433 1.00 69.38 181 VAL A CA 1
ATOM 1403 C C . VAL A 1 181 ? -18.039 4.874 28.366 1.00 69.38 181 VAL A C 1
ATOM 1405 O O . VAL A 1 181 ? -17.075 4.489 29.025 1.00 69.38 181 VAL A O 1
ATOM 1408 N N . GLN A 1 182 ? -18.003 6.013 27.658 1.00 73.00 182 GLN A N 1
ATOM 1409 C CA . GLN A 1 182 ? -16.828 6.894 27.635 1.00 73.00 182 GLN A CA 1
ATOM 1410 C C . GLN A 1 182 ? -16.383 7.291 29.049 1.00 73.00 182 GLN A C 1
ATOM 1412 O O . GLN A 1 182 ? -15.190 7.220 29.332 1.00 73.00 182 GLN A O 1
ATOM 1417 N N . MET A 1 183 ? -17.304 7.649 29.956 1.00 67.94 183 MET A N 1
ATOM 1418 C CA . MET A 1 183 ? -16.931 8.011 31.332 1.00 67.94 183 MET A CA 1
ATOM 1419 C C . MET A 1 183 ? -16.319 6.842 32.118 1.00 67.94 183 MET A C 1
ATOM 1421 O O . MET A 1 183 ? -15.355 7.045 32.855 1.00 67.94 183 MET A O 1
ATOM 1425 N N . VAL A 1 184 ? -16.833 5.619 31.942 1.00 69.00 184 VAL A N 1
ATOM 1426 C CA . VAL A 1 184 ? -16.298 4.420 32.616 1.00 69.00 184 VAL A CA 1
ATOM 1427 C C . VAL A 1 184 ? -14.932 4.019 32.047 1.00 69.00 184 VAL A C 1
ATOM 1429 O O . VAL A 1 184 ? -14.057 3.580 32.789 1.00 69.00 184 VAL A O 1
ATOM 1432 N N . LEU A 1 185 ? -14.695 4.224 30.748 1.00 66.94 185 LEU A N 1
ATOM 1433 C CA . LEU A 1 185 ? -13.386 3.952 30.144 1.00 66.94 185 LEU A CA 1
ATOM 1434 C C . LEU A 1 185 ? -12.367 5.082 30.355 1.00 66.94 185 LEU A C 1
ATOM 1436 O O . LEU A 1 185 ? -11.166 4.815 30.374 1.00 66.94 185 LEU A O 1
ATOM 1440 N N . ALA A 1 186 ? -12.820 6.320 30.568 1.00 64.56 186 ALA A N 1
ATOM 1441 C CA . ALA A 1 186 ? -11.960 7.456 30.893 1.00 64.56 186 ALA A CA 1
ATOM 1442 C C . ALA A 1 186 ? -11.296 7.309 32.274 1.00 64.56 186 ALA A C 1
ATOM 1444 O O . ALA A 1 186 ? -10.150 7.728 32.446 1.00 64.56 186 ALA A O 1
ATOM 1445 N N . THR A 1 187 ? -11.948 6.656 33.243 1.00 64.12 187 THR A N 1
ATOM 1446 C CA . THR A 1 187 ? -11.297 6.288 34.515 1.00 64.12 187 THR A CA 1
ATOM 1447 C C . THR A 1 187 ? -10.361 5.082 34.351 1.00 64.12 187 THR A C 1
ATOM 1449 O O . THR A 1 187 ? -9.294 5.056 34.960 1.00 64.12 187 THR A O 1
ATOM 1452 N N . ALA A 1 188 ? -10.671 4.146 33.445 1.00 57.75 188 ALA A N 1
ATOM 1453 C CA . ALA A 1 188 ? -9.819 3.007 33.068 1.00 57.75 188 ALA A CA 1
ATOM 1454 C C . ALA A 1 188 ? -8.688 3.350 32.057 1.00 57.75 188 ALA A C 1
ATOM 1456 O O . ALA A 1 188 ? -8.161 2.474 31.362 1.00 57.75 188 ALA A O 1
ATOM 1457 N N . THR A 1 189 ? -8.284 4.623 31.950 1.00 54.22 189 THR A N 1
ATOM 1458 C CA . THR A 1 189 ? -7.366 5.116 30.899 1.00 54.22 189 THR A CA 1
ATOM 1459 C C . THR A 1 189 ? -5.974 4.460 30.904 1.00 54.22 189 THR A C 1
ATOM 1461 O O . THR A 1 189 ? -5.329 4.411 29.855 1.00 54.22 189 THR A O 1
ATOM 1464 N N . THR A 1 190 ? -5.517 3.898 32.024 1.00 51.12 190 THR A N 1
ATOM 1465 C CA . THR A 1 190 ? -4.183 3.280 32.173 1.00 51.12 190 THR A CA 1
ATOM 1466 C C . THR A 1 190 ? -4.010 1.916 31.493 1.00 51.12 190 THR A C 1
ATOM 1468 O O . THR A 1 190 ? -2.875 1.465 31.354 1.00 51.12 190 THR A O 1
ATOM 1471 N N . LEU A 1 191 ? -5.090 1.256 31.061 1.00 56.22 191 LEU A N 1
ATOM 1472 C CA . LEU A 1 191 ? -5.041 -0.127 30.566 1.00 56.22 191 LEU A CA 1
ATOM 1473 C C . LEU A 1 191 ? -4.851 -0.239 29.033 1.00 56.22 191 LEU A C 1
ATOM 1475 O O . LEU A 1 191 ? -5.296 0.649 28.281 1.00 56.22 191 LEU A O 1
ATOM 1479 N N . PRO A 1 192 ? -4.197 -1.323 28.550 1.00 56.22 192 PRO A N 1
ATOM 1480 C CA . PRO A 1 192 ? -4.074 -1.635 27.125 1.00 56.22 192 PRO A CA 1
ATOM 1481 C C . PRO A 1 192 ? -5.444 -1.963 26.522 1.00 56.22 192 PRO A C 1
ATOM 1483 O O . PRO A 1 192 ? -6.350 -2.398 27.221 1.00 56.22 192 PRO A O 1
ATOM 1486 N N . LEU A 1 193 ? -5.599 -1.752 25.211 1.00 58.50 193 LEU A N 1
ATOM 1487 C CA . LEU A 1 193 ? -6.907 -1.571 24.562 1.00 58.50 193 LEU A CA 1
ATOM 1488 C C . LEU A 1 193 ? -7.889 -2.762 24.640 1.00 58.50 193 LEU A C 1
ATOM 1490 O O . LEU A 1 193 ? -9.076 -2.570 24.399 1.00 58.50 193 LEU A O 1
ATOM 1494 N N . THR A 1 194 ? -7.429 -3.968 24.972 1.00 58.25 194 THR A N 1
ATOM 1495 C CA . THR A 1 194 ? -8.265 -5.174 25.094 1.00 58.25 194 THR A CA 1
ATOM 1496 C C . THR A 1 194 ? -9.186 -5.156 26.318 1.00 58.25 194 THR A C 1
ATOM 1498 O O . THR A 1 194 ? -10.390 -5.335 26.162 1.00 58.25 194 THR A O 1
ATOM 1501 N N . GLU A 1 195 ? -8.669 -4.877 27.518 1.00 59.03 195 GLU A N 1
ATOM 1502 C CA . GLU A 1 195 ? -9.484 -4.865 28.747 1.00 59.03 195 GLU A CA 1
ATOM 1503 C C . GLU A 1 195 ? -10.632 -3.833 28.763 1.00 59.03 195 GLU A C 1
ATOM 1505 O O . GLU A 1 195 ? -11.742 -4.210 29.142 1.00 59.03 195 GLU A O 1
ATOM 1510 N N . PRO A 1 196 ? -10.467 -2.563 28.329 1.00 58.12 196 PRO A N 1
ATOM 1511 C CA . PRO A 1 196 ? -11.584 -1.622 28.284 1.00 58.12 196 PRO A CA 1
ATOM 1512 C C . PRO A 1 196 ? -12.660 -2.031 27.264 1.00 58.12 196 PRO A C 1
ATOM 1514 O O . PRO A 1 196 ? -13.807 -1.619 27.407 1.00 58.12 196 PRO A O 1
ATOM 1517 N N . ALA A 1 197 ? -12.334 -2.865 26.270 1.00 59.56 197 ALA A N 1
ATOM 1518 C CA . ALA A 1 197 ? -13.321 -3.424 25.348 1.00 59.56 197 ALA A CA 1
ATOM 1519 C C . ALA A 1 197 ? -14.213 -4.471 26.040 1.00 59.56 197 ALA A C 1
ATOM 1521 O O . ALA A 1 197 ? -15.431 -4.442 25.890 1.00 59.56 197 ALA A O 1
ATOM 1522 N N . GLU A 1 198 ? -13.617 -5.360 26.841 1.00 62.75 198 GLU A N 1
ATOM 1523 C CA . GLU A 1 198 ? -14.339 -6.389 27.605 1.00 62.75 198 GLU A CA 1
ATOM 1524 C C . GLU A 1 198 ? -15.076 -5.819 28.827 1.00 62.75 198 GLU A C 1
ATOM 1526 O O . GLU A 1 198 ? -16.141 -6.315 29.198 1.00 62.75 198 GLU A O 1
ATOM 1531 N N . LEU A 1 199 ? -14.553 -4.750 29.437 1.00 61.12 199 LEU A N 1
ATOM 1532 C CA . LEU A 1 199 ? -15.248 -4.009 30.491 1.00 61.12 199 LEU A CA 1
ATOM 1533 C C . LEU A 1 199 ? -16.501 -3.312 29.945 1.00 61.12 199 LEU A C 1
ATOM 1535 O O . LEU A 1 199 ? -17.546 -3.345 30.590 1.00 61.12 199 LEU A O 1
ATOM 1539 N N . ALA A 1 200 ? -16.407 -2.715 28.755 1.00 59.44 200 ALA A N 1
ATOM 1540 C CA . ALA A 1 200 ? -17.516 -2.025 28.104 1.00 59.44 200 ALA A CA 1
ATOM 1541 C C . ALA A 1 200 ? -18.613 -2.973 27.578 1.00 59.44 200 ALA A C 1
ATOM 1543 O O . ALA A 1 200 ? -19.763 -2.562 27.473 1.00 59.44 200 ALA A O 1
ATOM 1544 N N . ASP A 1 201 ? -18.297 -4.246 27.322 1.00 63.19 201 ASP A N 1
ATOM 1545 C CA . ASP A 1 201 ? -19.268 -5.305 26.988 1.00 63.19 201 ASP A CA 1
ATOM 1546 C C . ASP A 1 201 ? -20.151 -5.752 28.179 1.00 63.19 201 ASP A C 1
ATOM 1548 O O . ASP A 1 201 ? -21.019 -6.613 28.011 1.00 63.19 201 ASP A O 1
ATOM 1552 N N . ARG A 1 202 ? -19.918 -5.212 29.385 1.00 60.03 202 ARG A N 1
ATOM 1553 C CA . ARG A 1 202 ? -20.586 -5.598 30.645 1.00 60.03 202 ARG A CA 1
ATOM 1554 C C . ARG A 1 202 ? -21.453 -4.489 31.267 1.00 60.03 202 ARG A C 1
ATOM 1556 O O . ARG A 1 202 ? -21.833 -4.628 32.432 1.00 60.03 202 ARG A O 1
ATOM 1563 N N . ILE A 1 203 ? -21.710 -3.407 30.528 1.00 56.72 203 ILE A N 1
ATOM 1564 C CA . ILE A 1 203 ? -22.434 -2.196 30.964 1.00 56.72 203 ILE A CA 1
ATOM 1565 C C . ILE A 1 203 ? -23.766 -2.101 30.216 1.00 56.72 203 ILE A C 1
ATOM 1567 O O . ILE A 1 203 ? -24.785 -1.881 30.905 1.00 56.72 203 ILE A O 1
#

Organism: Ornithodoros moubata (NCBI:txid6938)

Secondary structure (DSSP, 8-state):
--------------------------------PPPP-----------------PPPP-TT-HHHHHHHHHHHHHHTT---HHHHHHHHHTT--HHHHHHTHHHHHS--SS-HHHHHHHHHHHHHHHHHHHHHHHHHHS--STTS-HHHHHHHHHHHTTTTTTTS-HHHHHHHHHTTS-HHHHHHHHHTTTS-THHHHHHHTT-

pLDDT: mean 70.29, std 16.72, range [35.44, 93.0]

Sequence (203 aa):
MDQQQLPSNPGALQDTPALPPVTPYGHSASPATPPPLQTTFPYQPGVSHVAVRLPTFWISNPTVWFLQVECQFALAGITSQLTKYRHVVSVLPQNIAVEITDILVAPPADCPYDALRTAILDRTTASECKRLQQLLSAEELGDRRPSQLLRNMQTLLADRLPTFDAALLKQLFLQRLPSNVQMVLATATTLPLTEPAELADRI

Foldseek 3Di:
DDDDDDDDDDDDDDDDDDDDDDDDDDDDDDDDDDDPPPPCPPPPPPPPQPPQDQPAQDLVCNPVSVVVLVVSCVVRVNPDQVVSLVNVVVRDDPVLCVQVVVCVVPQDDPHSNVVSSVSSVVSSVVLVVVLVVCLVVVDLCPPHALLVNLVVNCVSCVSPVVPDDQVVSVVSSLVRDDPVLNVVVVVVVPDRPNVSRVVRNVD

Radius of gyration: 40.33 Å; chains: 1; bounding box: 92×66×110 Å